Protein AF-0000000085179212 (afdb_homodimer)

Organism: NCBI:txid751945

pLDDT: mean 96.61, std 6.79, range [42.84, 98.94]

Foldseek 3Di:
DKDKDKDADAPVQADPVQFGDPVVVVVVVVVRVQVVCVVLPRNPVVCVVQQKDWDWPDKDKDFDATHHHGWMKMKIKAFADDDQFKTKMKIFIATPVGTGMIIMTMTGMDGNRHRDTDDPVSCVSCVVRHDDD/DKDKDKDADAPVQDDPVQFGDPVVVVVVVVVRVQVVCVVLPRNPVVCVVQQKDWDWPDKDKDFDATHHHGWMKMKIKAFADDDQFKTKMKIFIATPVGTGMIIMTMTGMDGNRHRDTDDPVSCVSCVVRHDDD

Nearest PDB structures (foldseek):
  1z54-assembly1_B  TM=9.906E-01  e=9.010E-19  Thermus thermophilus HB8
  1z54-assembly1_C  TM=9.953E-01  e=3.444E-18  Thermus thermophilus HB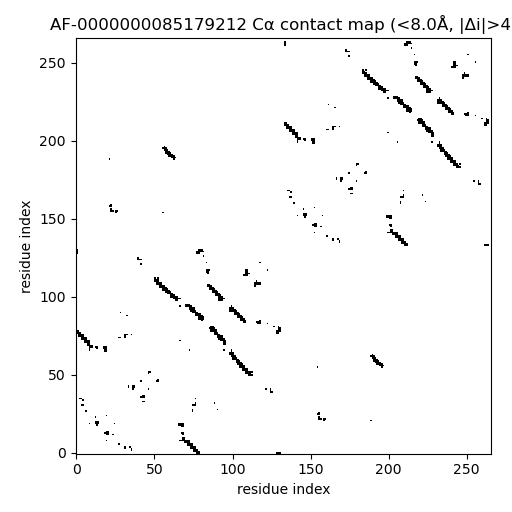8
  2egi-assembly1_C  TM=9.705E-01  e=5.236E-11  Aquifex aeolicus
  5kl9-assembly1_B  TM=9.489E-01  e=2.832E-11  Escherichia coli O157:H7
  5t06-assembly1_C  TM=9.453E-01  e=1.211E-10  Escherichia coli O157:H7

Structure (mmCIF, N/CA/C/O backbone):
data_AF-0000000085179212-model_v1
#
loop_
_entity.id
_entity.type
_entity.pdbx_description
1 polymer 'Acyl-CoA thioester hydrolase, YbgC/YbaW family'
#
loop_
_atom_site.group_PDB
_atom_site.id
_atom_site.type_symbol
_atom_site.label_atom_id
_atom_site.label_alt_id
_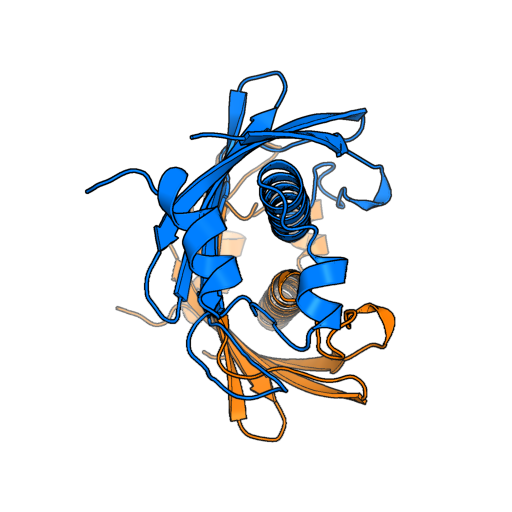atom_site.label_comp_id
_atom_site.label_asym_id
_atom_site.label_entity_id
_atom_site.label_seq_id
_atom_site.pdbx_PDB_ins_code
_atom_site.Cartn_x
_atom_site.Cartn_y
_atom_site.Cartn_z
_atom_site.occupancy
_atom_site.B_iso_or_equiv
_atom_site.auth_seq_id
_atom_site.auth_comp_id
_atom_site.auth_asym_id
_atom_site.auth_atom_id
_atom_site.pdbx_PDB_model_num
ATOM 1 N N . MET A 1 1 ? 13.719 -20.719 -0.577 1 79.19 1 MET A N 1
ATOM 2 C CA . MET A 1 1 ? 14.484 -20.094 -1.65 1 79.19 1 MET A CA 1
ATOM 3 C C . MET A 1 1 ? 14.07 -18.641 -1.837 1 79.19 1 MET A C 1
ATOM 5 O O . MET A 1 1 ? 12.898 -18.312 -1.691 1 79.19 1 MET A O 1
ATOM 9 N N . GLU A 1 2 ? 15.062 -17.75 -1.916 1 89.62 2 GLU A N 1
ATOM 10 C CA . GLU A 1 2 ? 14.844 -16.344 -2.18 1 89.62 2 GLU A CA 1
ATOM 11 C C . GLU A 1 2 ? 15 -16.016 -3.664 1 89.62 2 GLU A C 1
ATOM 13 O O . GLU A 1 2 ? 15.828 -16.641 -4.348 1 89.62 2 GLU A O 1
ATOM 18 N N . HIS A 1 3 ? 14.133 -15.242 -4.203 1 96.06 3 HIS A N 1
ATOM 19 C CA . HIS A 1 3 ? 14.18 -14.773 -5.582 1 96.06 3 HIS A CA 1
ATOM 20 C C . HIS A 1 3 ? 14.445 -13.273 -5.648 1 96.06 3 HIS A C 1
ATOM 22 O O . HIS A 1 3 ? 13.883 -12.508 -4.863 1 96.06 3 HIS A O 1
ATOM 28 N N . LEU A 1 4 ? 15.297 -12.906 -6.617 1 98.19 4 LEU A N 1
ATOM 29 C CA . LEU A 1 4 ? 15.688 -11.508 -6.734 1 98.19 4 LEU A CA 1
ATOM 30 C C . LEU A 1 4 ? 15.109 -10.891 -8.008 1 98.19 4 LEU A C 1
ATOM 32 O O . LEU A 1 4 ? 15.258 -11.453 -9.094 1 98.19 4 LEU A O 1
ATOM 36 N N . THR A 1 5 ? 14.422 -9.789 -7.887 1 98.81 5 THR A N 1
ATOM 37 C CA . THR A 1 5 ? 13.883 -9.016 -9 1 98.81 5 THR A CA 1
ATOM 38 C C . THR A 1 5 ? 14.477 -7.613 -9.031 1 98.81 5 THR A C 1
ATOM 40 O O . THR A 1 5 ? 14.547 -6.945 -7.996 1 98.81 5 THR A O 1
ATOM 43 N N . ARG A 1 6 ? 14.883 -7.172 -10.211 1 98.75 6 ARG A N 1
ATOM 44 C CA . ARG A 1 6 ? 15.43 -5.828 -10.383 1 98.75 6 ARG A CA 1
ATOM 45 C C . ARG A 1 6 ? 14.391 -4.898 -11.016 1 98.75 6 ARG A C 1
ATOM 47 O O . ARG A 1 6 ? 13.758 -5.246 -12.016 1 98.75 6 ARG A O 1
ATOM 54 N N . ILE A 1 7 ? 14.273 -3.725 -10.445 1 98.81 7 ILE A N 1
ATOM 55 C CA . ILE A 1 7 ? 13.297 -2.764 -10.945 1 98.81 7 ILE A CA 1
ATOM 56 C C . ILE A 1 7 ? 13.938 -1.381 -11.039 1 98.81 7 ILE A C 1
ATOM 58 O O . ILE A 1 7 ? 14.438 -0.848 -10.047 1 98.81 7 ILE A O 1
ATOM 62 N N . LYS A 1 8 ? 13.906 -0.802 -12.195 1 98.75 8 LYS A N 1
ATOM 63 C CA . LYS A 1 8 ? 14.336 0.581 -12.383 1 98.75 8 LYS A CA 1
ATOM 64 C C . LYS A 1 8 ? 13.234 1.558 -11.992 1 98.75 8 LYS A C 1
ATOM 66 O O . LYS A 1 8 ? 12.125 1.494 -12.531 1 98.75 8 LYS A O 1
ATOM 71 N N . VAL A 1 9 ? 13.578 2.465 -11.109 1 98.81 9 VAL A N 1
ATOM 72 C CA . VAL A 1 9 ? 12.594 3.443 -10.656 1 98.81 9 VAL A CA 1
ATOM 73 C C . VAL A 1 9 ? 12.234 4.387 -11.805 1 98.81 9 VAL A C 1
ATOM 75 O O . VAL A 1 9 ? 13.117 4.961 -12.438 1 98.81 9 VAL A O 1
ATOM 78 N N . ARG A 1 10 ? 11.039 4.602 -12.086 1 98.5 10 ARG A N 1
ATOM 79 C CA . ARG A 1 10 ? 10.555 5.5 -13.125 1 98.5 10 ARG A CA 1
ATOM 80 C C . ARG A 1 10 ? 10.203 6.867 -12.547 1 98.5 10 ARG A C 1
ATOM 82 O O . ARG A 1 10 ? 9.844 6.977 -11.367 1 98.5 10 ARG A O 1
ATOM 89 N N . TYR A 1 11 ? 10.156 7.871 -13.367 1 98.44 11 TYR A N 1
ATOM 90 C CA . TYR A 1 11 ? 9.891 9.242 -12.961 1 98.44 11 TYR A CA 1
ATOM 91 C C . TYR A 1 11 ? 8.484 9.375 -12.391 1 98.44 11 TYR A C 1
ATOM 93 O O . TYR A 1 11 ? 8.281 10 -11.344 1 98.44 11 TYR A O 1
ATOM 101 N N . ALA A 1 12 ? 7.469 8.758 -12.953 1 98.12 12 ALA A N 1
ATOM 102 C CA . ALA A 1 12 ? 6.059 8.883 -12.594 1 98.12 12 ALA A CA 1
ATOM 103 C C . ALA A 1 12 ? 5.781 8.227 -11.242 1 98.12 12 ALA A C 1
ATOM 105 O O . ALA A 1 12 ? 4.719 8.438 -10.648 1 98.12 12 ALA A O 1
ATOM 106 N N . GLU A 1 13 ? 6.73 7.48 -10.719 1 98.69 13 GLU A N 1
ATOM 107 C CA . GLU A 1 13 ? 6.555 6.75 -9.469 1 98.69 13 GLU A CA 1
ATOM 108 C C . GLU A 1 13 ? 6.953 7.602 -8.266 1 98.69 13 GLU A C 1
ATOM 110 O O . GLU A 1 13 ? 6.754 7.203 -7.117 1 98.69 13 GLU A O 1
ATOM 115 N N . THR A 1 14 ? 7.602 8.773 -8.539 1 98.56 14 THR A N 1
ATOM 116 C CA . THR A 1 14 ? 8.031 9.656 -7.457 1 98.56 14 THR A CA 1
A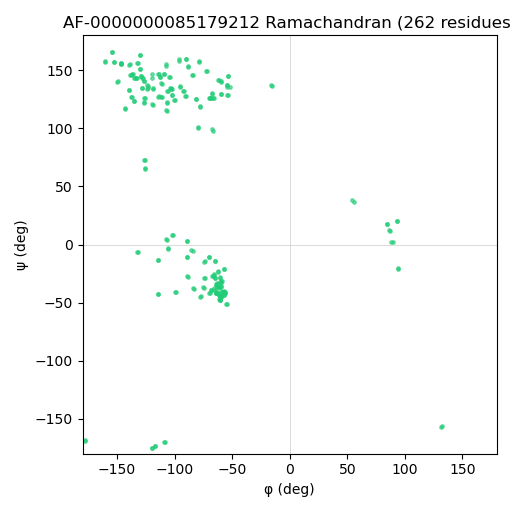TOM 117 C C . THR A 1 14 ? 6.941 10.672 -7.121 1 98.56 14 THR A C 1
ATOM 119 O O . THR A 1 14 ? 5.988 10.844 -7.883 1 98.56 14 THR A O 1
ATOM 122 N N . ASP A 1 15 ? 7.039 11.234 -5.902 1 97.69 15 ASP A N 1
ATOM 123 C CA . ASP A 1 15 ? 6.035 12.203 -5.469 1 97.69 15 ASP A CA 1
ATOM 124 C C . ASP A 1 15 ? 6.672 13.555 -5.168 1 97.69 15 ASP A C 1
ATOM 126 O O . ASP A 1 15 ? 7.844 13.781 -5.48 1 97.69 15 ASP A O 1
ATOM 130 N N . GLN A 1 16 ? 5.906 14.484 -4.672 1 94.75 16 GLN A N 1
ATOM 131 C CA . GLN A 1 16 ? 6.309 15.867 -4.441 1 94.75 16 GLN A CA 1
ATOM 132 C C . GLN A 1 16 ? 7.523 15.945 -3.521 1 94.75 16 GLN A C 1
ATOM 134 O O . GLN A 1 16 ? 8.289 16.906 -3.566 1 94.75 16 GLN A O 1
ATOM 139 N N . MET A 1 17 ? 7.773 14.898 -2.73 1 95.19 17 MET A N 1
ATOM 140 C CA . MET A 1 17 ? 8.914 14.883 -1.817 1 95.19 17 MET A CA 1
ATOM 141 C C . MET A 1 17 ? 10.18 14.43 -2.535 1 95.19 17 MET A C 1
ATOM 143 O O . MET A 1 17 ? 11.258 14.391 -1.938 1 95.19 17 MET A O 1
ATOM 147 N N . GLY A 1 18 ? 10.023 14.031 -3.799 1 96.38 18 GLY A N 1
ATOM 148 C CA . GLY A 1 18 ? 11.172 13.656 -4.602 1 96.38 18 GLY A CA 1
ATOM 149 C C . GLY A 1 18 ? 11.594 12.211 -4.402 1 96.38 18 GLY A C 1
ATOM 150 O O . GLY A 1 18 ? 12.742 11.852 -4.676 1 96.38 18 GLY A O 1
ATOM 151 N N . VAL A 1 19 ? 10.727 11.469 -3.867 1 98.25 19 VAL A N 1
ATOM 152 C CA . VAL A 1 19 ? 11.031 10.062 -3.592 1 98.25 19 VAL A CA 1
ATOM 153 C C . VAL A 1 19 ? 9.914 9.18 -4.137 1 98.25 19 VAL A C 1
ATOM 155 O O . VAL A 1 19 ? 8.844 9.672 -4.492 1 98.25 19 VAL A O 1
ATOM 158 N N . VAL A 1 20 ? 10.195 7.875 -4.277 1 98.81 20 VAL A N 1
ATOM 159 C CA . VAL A 1 20 ? 9.156 6.941 -4.703 1 98.81 20 VAL A CA 1
ATOM 160 C C . VAL A 1 20 ? 8 6.969 -3.709 1 98.81 20 VAL A C 1
ATOM 162 O O . VAL A 1 20 ? 8.203 6.828 -2.502 1 98.81 20 VAL A O 1
ATOM 165 N N . HIS A 1 21 ? 6.809 7.129 -4.176 1 98.88 21 HIS A N 1
ATOM 166 C CA . HIS A 1 21 ? 5.598 7.141 -3.363 1 98.88 21 HIS A CA 1
ATOM 167 C C . HIS A 1 21 ? 5.398 5.809 -2.65 1 98.88 21 HIS A C 1
ATOM 169 O O . HIS A 1 21 ? 5.629 4.746 -3.234 1 98.88 21 HIS A O 1
ATOM 175 N N . HIS A 1 22 ? 4.938 5.855 -1.423 1 98.88 22 HIS A N 1
ATOM 176 C CA . HIS A 1 22 ? 4.848 4.648 -0.608 1 98.88 22 HIS A CA 1
ATOM 177 C C . HIS A 1 22 ? 3.932 3.615 -1.257 1 98.88 22 HIS A C 1
ATOM 179 O O . HIS A 1 22 ? 4.164 2.41 -1.132 1 98.88 22 HIS A O 1
ATOM 185 N N . SER A 1 23 ? 2.893 4.051 -1.98 1 98.88 23 SER A N 1
ATOM 186 C CA . SER A 1 23 ? 1.968 3.121 -2.621 1 98.88 23 SER A CA 1
ATOM 187 C C . SER A 1 23 ? 2.666 2.309 -3.707 1 98.88 23 SER A C 1
ATOM 189 O O . SER A 1 23 ? 2.24 1.196 -4.027 1 98.88 23 SER A O 1
ATOM 191 N N . VAL A 1 24 ? 3.689 2.883 -4.305 1 98.88 24 VAL A N 1
ATOM 192 C CA . VAL A 1 24 ? 4.379 2.264 -5.43 1 98.88 24 VAL A CA 1
ATOM 193 C C . VAL A 1 24 ? 5.105 1.002 -4.961 1 98.88 24 VAL A C 1
ATOM 195 O O . VAL A 1 24 ? 5.246 0.043 -5.723 1 98.88 24 VAL A O 1
ATOM 198 N N . TYR A 1 25 ? 5.48 0.948 -3.713 1 98.94 25 TYR A N 1
ATOM 199 C CA . TYR A 1 25 ? 6.164 -0.227 -3.184 1 98.94 25 TYR A CA 1
ATOM 200 C C . TYR A 1 25 ? 5.262 -1.454 -3.24 1 98.94 25 TYR A C 1
ATOM 202 O O . TYR A 1 25 ? 5.738 -2.572 -3.449 1 98.94 25 TYR A O 1
ATOM 210 N N . ALA A 1 26 ? 3.955 -1.253 -3.062 1 98.94 26 ALA A N 1
ATOM 211 C CA . ALA A 1 26 ? 3.033 -2.371 -3.238 1 98.94 26 ALA A CA 1
ATOM 212 C C . ALA A 1 26 ? 3.088 -2.906 -4.664 1 98.94 26 ALA A C 1
ATOM 214 O O . ALA A 1 26 ? 2.957 -4.113 -4.887 1 98.94 26 ALA A O 1
ATOM 215 N N . VAL A 1 27 ? 3.256 -2.068 -5.648 1 98.88 27 VAL A N 1
ATOM 216 C CA . VAL A 1 27 ? 3.373 -2.459 -7.051 1 98.88 27 VAL A CA 1
ATOM 217 C C . VAL A 1 27 ? 4.684 -3.209 -7.27 1 98.88 27 VAL A C 1
ATOM 219 O O . VAL A 1 27 ? 4.727 -4.195 -8.008 1 98.88 27 VAL A O 1
ATOM 222 N N . TYR A 1 28 ? 5.77 -2.748 -6.602 1 98.94 28 TYR A N 1
ATOM 223 C CA . TYR A 1 28 ? 7.043 -3.457 -6.684 1 98.94 28 TYR A CA 1
ATOM 224 C C . TYR A 1 28 ? 6.914 -4.871 -6.133 1 98.94 28 TYR A C 1
ATOM 226 O O . TYR A 1 28 ? 7.438 -5.824 -6.719 1 98.94 28 TYR A O 1
ATOM 234 N N . LEU A 1 29 ? 6.211 -4.996 -4.98 1 98.94 29 LEU A N 1
ATOM 235 C CA . LEU A 1 29 ? 6.012 -6.32 -4.398 1 98.94 29 LEU A CA 1
ATOM 236 C C . LEU A 1 29 ? 5.262 -7.23 -5.367 1 98.94 29 LEU A C 1
ATOM 238 O O . LEU A 1 29 ? 5.609 -8.406 -5.516 1 98.94 29 LEU A O 1
ATOM 242 N N . GLU A 1 30 ? 4.242 -6.699 -5.977 1 98.81 30 GLU A N 1
ATOM 243 C CA . GLU A 1 30 ? 3.488 -7.48 -6.949 1 98.81 30 GLU A CA 1
ATOM 244 C C . GLU A 1 30 ? 4.375 -7.926 -8.109 1 98.81 30 GLU A C 1
ATOM 246 O O . GLU A 1 30 ? 4.355 -9.094 -8.5 1 98.81 30 GLU A O 1
ATOM 251 N N . ALA A 1 31 ? 5.137 -6.969 -8.656 1 98.75 31 ALA A N 1
ATOM 252 C CA . ALA A 1 31 ? 6.039 -7.309 -9.75 1 98.75 31 ALA A CA 1
ATOM 253 C C . ALA A 1 31 ? 7 -8.422 -9.352 1 98.75 31 ALA A C 1
ATOM 255 O O . ALA A 1 31 ? 7.234 -9.359 -10.117 1 98.75 31 ALA A O 1
ATOM 256 N N . ALA A 1 32 ? 7.496 -8.328 -8.148 1 98.81 32 ALA A N 1
ATOM 257 C CA . ALA A 1 32 ? 8.453 -9.312 -7.648 1 98.81 32 ALA A CA 1
ATOM 258 C C . ALA A 1 32 ? 7.789 -10.664 -7.422 1 98.81 32 ALA A C 1
ATOM 260 O O . ALA A 1 32 ? 8.383 -11.711 -7.711 1 98.81 32 ALA A O 1
ATOM 261 N N . ARG A 1 33 ? 6.598 -10.648 -6.879 1 98.25 33 ARG A N 1
ATOM 262 C CA . ARG A 1 33 ? 5.871 -11.891 -6.648 1 98.25 33 ARG A CA 1
ATOM 263 C C . ARG A 1 33 ? 5.555 -12.594 -7.969 1 98.25 33 ARG A C 1
ATOM 265 O O . ARG A 1 33 ? 5.652 -13.82 -8.062 1 98.25 33 ARG A O 1
ATOM 272 N N . VAL A 1 34 ? 5.141 -11.812 -8.984 1 98.25 34 VAL A N 1
ATOM 273 C CA . VAL A 1 34 ? 4.852 -12.359 -10.305 1 98.25 34 VAL A CA 1
ATOM 274 C C . VAL A 1 34 ? 6.125 -12.938 -10.914 1 98.25 34 VAL A C 1
ATOM 276 O O . VAL A 1 34 ? 6.105 -14.031 -11.492 1 98.25 34 VAL A O 1
ATOM 279 N N . ASP A 1 35 ? 7.23 -12.242 -10.766 1 98.62 35 ASP A N 1
ATOM 280 C CA . ASP A 1 35 ? 8.539 -12.719 -11.203 1 98.62 35 ASP A CA 1
ATOM 281 C C . ASP A 1 35 ? 8.906 -14.023 -10.508 1 98.62 35 ASP A C 1
ATOM 283 O O . ASP A 1 35 ? 9.375 -14.969 -11.156 1 98.62 35 ASP A O 1
ATOM 287 N N . PHE A 1 36 ? 8.703 -14.117 -9.188 1 98.31 36 PHE A N 1
ATOM 288 C CA . PHE A 1 36 ? 8.93 -15.336 -8.414 1 98.31 36 PHE A CA 1
ATOM 289 C C . PHE A 1 36 ? 8.141 -16.5 -9 1 98.31 36 PHE A C 1
ATOM 291 O O . PHE A 1 36 ? 8.695 -17.562 -9.258 1 98.31 36 PHE A O 1
ATOM 298 N N . LEU A 1 37 ? 6.883 -16.281 -9.203 1 98 37 LEU A N 1
ATOM 299 C CA . LEU A 1 37 ? 6 -17.328 -9.719 1 98 37 LEU A CA 1
ATOM 300 C C . LEU A 1 37 ? 6.469 -17.797 -11.094 1 98 37 LEU A C 1
ATOM 302 O O . LEU A 1 37 ? 6.457 -19 -11.383 1 98 37 LEU A O 1
ATOM 306 N N . GLU A 1 38 ? 6.812 -16.797 -11.922 1 97.5 38 GLU A N 1
ATOM 307 C CA . GLU A 1 38 ? 7.352 -17.172 -13.227 1 97.5 38 GLU A CA 1
ATOM 308 C C . GLU A 1 38 ? 8.586 -18.062 -13.078 1 97.5 38 GLU A C 1
ATOM 310 O O . GLU A 1 38 ? 8.711 -19.078 -13.773 1 97.5 38 GLU A O 1
ATOM 315 N N . GLY A 1 39 ? 9.43 -17.797 -12.156 1 96.12 39 GLY A N 1
ATOM 316 C CA . GLY A 1 39 ? 10.664 -18.516 -11.922 1 96.12 39 GLY A CA 1
ATOM 317 C C . GLY A 1 39 ? 10.438 -19.953 -11.477 1 96.12 39 GLY A C 1
ATOM 318 O O . GLY A 1 39 ? 11.281 -20.828 -11.703 1 96.12 39 GLY A O 1
ATOM 319 N N . VAL A 1 40 ? 9.32 -20.188 -10.883 1 95.44 40 VAL A N 1
ATOM 320 C CA . VAL A 1 40 ? 9.078 -21.531 -10.367 1 95.44 40 VAL A CA 1
ATOM 321 C C . VAL A 1 40 ? 8.148 -22.297 -11.312 1 95.44 40 VAL A C 1
ATOM 323 O O . VAL A 1 40 ? 7.598 -23.344 -10.953 1 95.44 40 VAL A O 1
ATOM 326 N N . GLY A 1 41 ? 7.879 -21.688 -12.484 1 96.5 41 GLY A N 1
ATOM 327 C CA . GLY A 1 41 ? 7.129 -22.391 -13.516 1 96.5 41 GLY A CA 1
ATOM 328 C C . GLY A 1 41 ? 5.637 -22.125 -13.453 1 96.5 41 GLY A C 1
ATOM 329 O O . GLY A 1 41 ? 4.836 -22.938 -13.914 1 96.5 41 GLY A O 1
ATOM 330 N N . LEU A 1 42 ? 5.297 -21.047 -12.812 1 97.81 42 LEU A N 1
ATOM 331 C CA . LEU A 1 42 ? 3.898 -20.656 -12.688 1 97.81 42 LEU A CA 1
ATOM 332 C C . LEU A 1 42 ? 3.686 -19.234 -13.18 1 97.81 42 LEU A C 1
ATOM 334 O O . LEU A 1 42 ? 3.268 -18.359 -12.414 1 97.81 42 LEU A O 1
ATOM 338 N N . PRO A 1 43 ? 3.926 -19.094 -14.508 1 98.12 43 PRO A N 1
ATOM 339 C CA . PRO A 1 43 ? 3.576 -17.75 -14.984 1 98.12 43 PRO A CA 1
ATOM 340 C C . PRO A 1 43 ? 2.145 -17.359 -14.625 1 98.12 43 PRO A C 1
ATOM 342 O O . PRO A 1 43 ? 1.197 -18.062 -14.992 1 98.12 43 PRO A O 1
ATOM 345 N N . TYR A 1 44 ? 2.049 -16.203 -14.031 1 96.75 44 TYR A N 1
ATOM 346 C CA . TYR A 1 44 ? 0.788 -15.875 -13.383 1 96.75 44 TYR A CA 1
ATOM 347 C C . TYR A 1 44 ? -0.334 -15.727 -14.398 1 96.75 44 TYR A C 1
ATOM 349 O O . TYR A 1 44 ? -1.482 -16.078 -14.125 1 96.75 44 TYR A O 1
ATOM 357 N N . HIS A 1 45 ? -0.083 -15.164 -15.562 1 96.62 45 HIS A N 1
ATOM 358 C CA . HIS A 1 45 ? -1.121 -15.023 -16.578 1 96.62 45 HIS A CA 1
ATOM 359 C C . HIS A 1 45 ? -1.681 -16.391 -16.984 1 96.62 45 HIS A C 1
ATOM 361 O O . HIS A 1 45 ? -2.855 -16.5 -17.344 1 96.62 45 HIS A O 1
ATOM 367 N N . GLU A 1 46 ? -0.854 -17.469 -16.938 1 96.88 46 GLU A N 1
ATOM 368 C CA . GLU A 1 46 ? -1.332 -18.812 -17.234 1 96.88 46 GLU A CA 1
ATOM 369 C C . GLU A 1 46 ? -2.166 -19.375 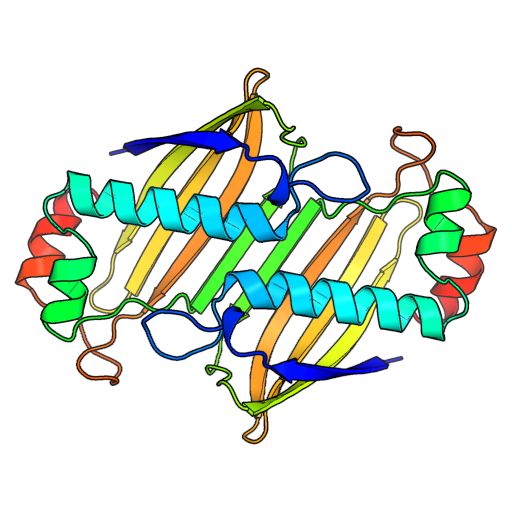-16.078 1 96.88 46 GLU A C 1
ATOM 371 O O . GLU A 1 46 ? -3.141 -20.094 -16.297 1 96.88 46 GLU A O 1
ATOM 376 N N . VAL A 1 47 ? -1.741 -19.047 -14.852 1 97.56 47 VAL A N 1
ATOM 377 C CA . VAL A 1 47 ? -2.5 -19.453 -13.664 1 97.56 47 VAL A CA 1
ATOM 378 C C . VAL A 1 47 ? -3.898 -18.828 -13.719 1 97.56 47 VAL A C 1
ATOM 380 O O . VAL A 1 47 ? -4.898 -19.547 -13.57 1 97.56 47 VAL A O 1
ATOM 383 N N . GLU A 1 48 ? -3.98 -17.516 -14.016 1 96.69 48 GLU A N 1
ATOM 384 C CA . GLU A 1 48 ? -5.262 -16.812 -14.102 1 96.69 48 GLU A CA 1
ATOM 385 C C . GLU A 1 48 ? -6.113 -17.375 -15.234 1 96.69 48 GLU A C 1
ATOM 387 O O . GLU A 1 48 ? -7.34 -17.453 -15.125 1 96.69 48 GLU A O 1
ATOM 392 N N . ALA A 1 49 ? -5.484 -17.766 -16.359 1 96.56 49 ALA A N 1
ATOM 393 C CA . ALA A 1 49 ? -6.199 -18.297 -17.516 1 96.56 49 ALA A CA 1
ATOM 394 C C . ALA A 1 49 ? -6.938 -19.578 -17.172 1 96.56 49 ALA A C 1
ATOM 396 O O . ALA A 1 49 ? -7.902 -19.953 -17.844 1 96.56 49 ALA A O 1
ATOM 397 N N . ARG A 1 50 ? -6.492 -20.234 -16.172 1 95.94 50 ARG A N 1
ATOM 398 C CA . ARG A 1 50 ? -7.125 -21.469 -15.711 1 95.94 50 ARG A CA 1
ATOM 399 C C . ARG A 1 50 ? -8.219 -21.172 -14.688 1 95.94 50 ARG A C 1
ATOM 401 O O . ARG A 1 50 ? -8.773 -22.094 -14.086 1 95.94 50 ARG A O 1
ATOM 408 N N . GLY A 1 51 ? -8.484 -19.938 -14.422 1 96.88 51 GLY A N 1
ATOM 409 C CA . GLY A 1 51 ? -9.555 -19.547 -13.516 1 96.88 51 GLY A CA 1
ATOM 410 C C . GLY A 1 51 ? -9.117 -19.5 -12.062 1 96.88 51 GLY A C 1
ATOM 411 O O . GLY A 1 51 ? -9.945 -19.5 -11.156 1 96.88 51 GLY A O 1
ATOM 412 N N . VAL A 1 52 ? -7.77 -19.578 -11.781 1 98.06 52 VAL A N 1
ATOM 413 C CA . VAL A 1 52 ? -7.227 -19.547 -10.43 1 98.06 52 VAL A CA 1
ATOM 414 C C . VAL A 1 52 ? -6.664 -18.156 -10.133 1 98.06 52 VAL A C 1
ATOM 416 O O . VAL A 1 52 ? -5.883 -17.609 -10.914 1 98.06 52 VAL A O 1
ATOM 419 N N . PHE A 1 53 ? -7.062 -17.531 -9 1 97.81 53 PHE A N 1
ATOM 420 C CA . PHE A 1 53 ? -6.645 -16.188 -8.609 1 97.81 53 PHE A CA 1
ATOM 421 C C . PHE A 1 53 ? -6.145 -16.188 -7.168 1 97.81 53 PHE A C 1
ATOM 423 O O . PHE A 1 53 ? -6.559 -17.016 -6.355 1 97.81 53 PHE A O 1
ATOM 430 N N . PHE A 1 54 ? -5.266 -15.336 -6.859 1 97.94 54 PHE A N 1
ATOM 431 C CA . PHE A 1 54 ? -4.73 -15.148 -5.516 1 97.94 54 PHE A CA 1
ATOM 432 C C . PHE A 1 54 ? -4.863 -13.688 -5.082 1 97.94 54 PHE A C 1
ATOM 434 O O . PHE A 1 54 ? -3.867 -12.961 -5.016 1 97.94 54 PHE A O 1
ATOM 441 N N . PRO A 1 55 ? -6.047 -13.227 -4.785 1 98.06 55 PRO A N 1
ATOM 442 C CA . PRO A 1 55 ? -6.227 -11.844 -4.328 1 98.06 55 PRO A CA 1
ATOM 443 C C . PRO A 1 55 ? -5.449 -11.539 -3.051 1 98.06 55 PRO A C 1
ATOM 445 O O . PRO A 1 55 ? -5.332 -12.398 -2.174 1 98.06 55 PRO A O 1
ATOM 448 N N . VAL A 1 56 ? -4.879 -10.406 -2.961 1 98.81 56 VAL A N 1
ATOM 449 C CA . VAL A 1 56 ? -4.227 -9.93 -1.745 1 98.81 56 VAL A CA 1
ATOM 450 C C . VAL A 1 56 ? -5.277 -9.641 -0.675 1 98.81 56 VAL A C 1
ATOM 452 O O . VAL A 1 56 ? -6.203 -8.852 -0.899 1 98.81 56 VAL A O 1
ATOM 455 N N . VAL A 1 57 ? -5.082 -10.25 0.508 1 98.81 57 VAL A N 1
ATOM 456 C CA . VAL A 1 57 ? -6.055 -10.016 1.57 1 98.81 57 VAL A CA 1
ATOM 457 C C . VAL A 1 57 ? -5.387 -9.266 2.723 1 98.81 57 VAL A C 1
ATOM 459 O O . VAL A 1 57 ? -6.07 -8.766 3.623 1 98.81 57 VAL A O 1
ATOM 462 N N . GLU A 1 58 ? -4.117 -9.219 2.701 1 98.94 58 GLU A N 1
ATOM 463 C CA . GLU A 1 58 ? -3.355 -8.461 3.691 1 98.94 58 GLU A CA 1
ATOM 464 C C . GLU A 1 58 ? -2.055 -7.926 3.1 1 98.94 58 GLU A C 1
ATOM 466 O O . GLU A 1 58 ? -1.391 -8.617 2.324 1 98.94 58 GLU A O 1
ATOM 471 N N . LEU A 1 59 ? -1.719 -6.754 3.453 1 98.94 59 LEU A N 1
ATOM 472 C CA . LEU A 1 59 ? -0.489 -6.086 3.043 1 98.94 59 LEU A CA 1
ATOM 473 C C . LEU A 1 59 ? 0.146 -5.348 4.215 1 98.94 59 LEU A C 1
ATOM 475 O O . LEU A 1 59 ? -0.536 -4.609 4.934 1 98.94 59 LEU A O 1
ATOM 479 N N . GLY A 1 60 ? 1.396 -5.602 4.488 1 98.94 60 GLY A N 1
ATOM 480 C CA . GLY A 1 60 ? 2.189 -4.863 5.453 1 98.94 60 GLY A CA 1
ATOM 481 C C . GLY A 1 60 ? 3.51 -4.371 4.895 1 98.94 60 GLY A C 1
ATOM 482 O O . GLY A 1 60 ? 4.203 -5.109 4.191 1 98.94 60 GLY A O 1
ATOM 483 N N . LEU A 1 61 ? 3.832 -3.129 5.16 1 98.94 61 LEU A N 1
ATOM 484 C CA . LEU A 1 61 ? 5.09 -2.535 4.727 1 98.94 61 LEU A CA 1
ATOM 485 C C . LEU A 1 61 ? 5.684 -1.653 5.82 1 98.94 61 LEU A C 1
ATOM 487 O O . LEU A 1 61 ? 4.961 -0.892 6.469 1 98.94 61 LEU A O 1
ATOM 491 N N . THR A 1 62 ? 6.926 -1.812 6.07 1 98.94 62 THR A N 1
ATOM 492 C CA . THR A 1 62 ? 7.738 -0.902 6.871 1 98.94 62 THR A CA 1
ATOM 493 C C . THR A 1 62 ? 8.805 -0.234 6.012 1 98.94 62 THR A C 1
ATOM 495 O O . THR A 1 62 ? 9.555 -0.912 5.301 1 98.94 62 THR A O 1
ATOM 498 N N . PHE A 1 63 ? 8.852 1.064 6.055 1 98.88 63 PHE A N 1
ATOM 499 C CA . PHE A 1 63 ? 9.781 1.833 5.234 1 98.88 63 PHE A CA 1
ATOM 500 C C . PHE A 1 63 ? 10.961 2.324 6.066 1 98.88 63 PHE A C 1
ATOM 502 O O . PHE A 1 63 ? 10.773 2.859 7.16 1 98.88 63 PHE A O 1
ATOM 509 N N . ARG A 1 64 ? 12.141 2.162 5.5 1 98.5 64 ARG A N 1
ATOM 510 C CA . ARG A 1 64 ? 13.352 2.488 6.246 1 98.5 64 ARG A CA 1
ATOM 511 C C . ARG A 1 64 ? 14.086 3.66 5.602 1 98.5 64 ARG A C 1
ATOM 513 O O . ARG A 1 64 ? 14.656 4.5 6.305 1 98.5 64 ARG A O 1
ATOM 520 N N . ALA A 1 65 ? 14.18 3.674 4.32 1 98.19 65 ALA A N 1
ATOM 521 C CA . ALA A 1 65 ? 14.82 4.715 3.521 1 98.19 65 ALA A CA 1
ATOM 522 C C . ALA A 1 65 ? 14.109 4.898 2.186 1 98.19 65 ALA A C 1
ATOM 524 O O . ALA A 1 65 ? 13.438 3.986 1.703 1 98.19 65 ALA A O 1
ATOM 525 N N . PRO A 1 66 ? 14.242 6.078 1.618 1 97.81 66 PRO A N 1
ATOM 526 C CA . PRO A 1 66 ? 13.523 6.332 0.366 1 97.81 66 PRO A CA 1
ATOM 527 C C . PRO A 1 66 ? 14.281 5.824 -0.859 1 97.81 66 PRO A C 1
ATOM 529 O O . PRO A 1 66 ? 15.516 5.801 -0.861 1 97.81 66 PRO A O 1
ATOM 532 N N . ALA A 1 67 ? 13.562 5.355 -1.881 1 98.69 67 ALA A N 1
ATOM 533 C CA . ALA A 1 67 ? 14.094 5.172 -3.229 1 98.69 67 ALA A CA 1
ATOM 534 C C . ALA A 1 67 ? 13.93 6.441 -4.059 1 98.69 67 ALA A C 1
ATOM 536 O O . ALA A 1 67 ? 12.992 7.211 -3.846 1 98.69 67 ALA A O 1
ATOM 537 N N . ARG A 1 68 ? 14.781 6.664 -5.047 1 98.44 68 ARG A N 1
ATOM 538 C CA . ARG A 1 68 ? 14.758 7.887 -5.848 1 98.44 68 ARG A CA 1
ATOM 539 C C . ARG A 1 68 ? 14.82 7.566 -7.336 1 98.44 68 ARG A C 1
ATOM 541 O O . ARG A 1 68 ? 15.273 6.488 -7.723 1 98.44 68 ARG A O 1
ATOM 548 N N . PHE A 1 69 ? 14.297 8.57 -8.078 1 98.5 69 PHE A N 1
ATOM 549 C CA . PHE A 1 69 ? 14.336 8.438 -9.531 1 98.5 69 PHE A CA 1
ATOM 550 C C . PHE A 1 69 ? 15.766 8.18 -10.008 1 98.5 69 PHE A C 1
ATOM 552 O O . PHE A 1 69 ? 16.703 8.797 -9.523 1 98.5 69 PHE A O 1
ATOM 559 N N . GLY A 1 70 ? 15.844 7.207 -10.992 1 96.69 70 GLY A N 1
ATOM 560 C CA . GLY A 1 70 ? 17.141 6.875 -11.562 1 96.69 70 GLY A CA 1
ATOM 561 C C . GLY A 1 70 ? 17.812 5.699 -10.875 1 96.69 70 GLY A C 1
ATOM 562 O O . GLY A 1 70 ? 18.734 5.105 -11.422 1 96.69 70 GLY A O 1
ATOM 563 N N . GLU A 1 71 ? 17.438 5.379 -9.68 1 98.38 71 GLU A N 1
ATOM 564 C CA . GLU A 1 71 ? 18 4.242 -8.953 1 98.38 71 GLU A CA 1
ATOM 565 C C . GLU A 1 71 ? 17.375 2.932 -9.43 1 98.38 71 GLU A C 1
ATOM 567 O O . GLU A 1 71 ? 16.328 2.932 -10.086 1 98.38 71 GLU A O 1
ATOM 572 N N . GLU A 1 72 ? 18.109 1.872 -9.188 1 98.62 72 GLU A N 1
ATOM 573 C CA . GLU A 1 72 ? 17.578 0.518 -9.312 1 98.62 72 GLU A CA 1
ATOM 574 C C . GLU A 1 72 ? 17.344 -0.109 -7.938 1 98.62 72 GLU A C 1
ATOM 576 O O . GLU A 1 72 ? 18.203 -0.027 -7.059 1 98.62 72 GLU A O 1
ATOM 581 N N . VAL A 1 73 ? 16.125 -0.687 -7.809 1 98.75 73 VAL A N 1
ATOM 582 C CA . VAL A 1 73 ? 15.867 -1.361 -6.543 1 98.75 73 VAL A CA 1
ATOM 583 C C . VAL A 1 73 ? 15.844 -2.873 -6.758 1 98.75 73 VAL A C 1
ATOM 585 O O . VAL A 1 73 ? 15.469 -3.348 -7.828 1 98.75 73 VAL A O 1
ATOM 588 N N . LEU A 1 74 ? 16.297 -3.586 -5.746 1 98.88 74 LEU A N 1
ATOM 589 C CA . LEU A 1 74 ? 16.266 -5.043 -5.695 1 98.88 74 LEU A CA 1
ATOM 590 C C . LEU A 1 74 ? 15.195 -5.531 -4.723 1 98.88 74 LEU A C 1
ATOM 592 O O . LEU A 1 74 ? 15.195 -5.148 -3.553 1 98.88 74 LEU A O 1
ATOM 596 N N . VAL A 1 75 ? 14.297 -6.309 -5.238 1 98.94 75 VAL A N 1
ATOM 597 C CA . VAL A 1 75 ? 13.273 -6.887 -4.379 1 98.94 75 VAL A CA 1
ATOM 598 C C . VAL A 1 75 ? 13.547 -8.375 -4.168 1 98.94 75 VAL A C 1
ATOM 600 O O . VAL A 1 75 ? 13.531 -9.156 -5.121 1 98.94 75 VAL A O 1
ATOM 603 N N . ARG A 1 76 ? 13.836 -8.703 -2.928 1 98.75 76 ARG A N 1
ATOM 604 C CA . ARG A 1 76 ? 13.977 -10.102 -2.533 1 98.75 76 ARG A CA 1
ATOM 605 C C . ARG A 1 76 ? 12.641 -10.68 -2.08 1 98.75 76 ARG A C 1
ATOM 607 O O . ARG A 1 76 ? 11.992 -10.133 -1.18 1 98.75 76 ARG A O 1
ATOM 614 N N . THR A 1 77 ? 12.289 -11.781 -2.66 1 98.5 77 THR A N 1
ATOM 615 C CA . THR A 1 77 ? 10.984 -12.375 -2.406 1 98.5 77 THR A CA 1
ATOM 616 C C . THR A 1 77 ? 11.133 -13.812 -1.904 1 98.5 77 THR A C 1
ATOM 618 O O . THR A 1 77 ? 11.93 -14.586 -2.441 1 98.5 77 THR A O 1
ATOM 621 N N . ARG A 1 78 ? 10.406 -14.102 -0.885 1 97.75 78 ARG A N 1
ATOM 622 C CA . ARG A 1 78 ? 10.344 -15.477 -0.4 1 97.75 78 ARG A CA 1
ATOM 623 C C . ARG A 1 78 ? 8.906 -15.898 -0.118 1 97.75 78 ARG A C 1
ATOM 625 O O . ARG A 1 78 ? 8.102 -15.086 0.35 1 97.75 78 ARG A O 1
ATOM 632 N N . LEU A 1 79 ? 8.578 -17.141 -0.398 1 98.12 79 LEU A N 1
ATOM 633 C CA . LEU A 1 79 ? 7.328 -17.75 0.034 1 98.12 79 LEU A CA 1
ATOM 634 C C . LEU A 1 79 ? 7.406 -18.188 1.495 1 98.12 79 LEU A C 1
ATOM 636 O O . LEU A 1 79 ? 7.922 -19.266 1.801 1 98.12 79 LEU A O 1
ATOM 640 N N . ALA A 1 80 ? 6.84 -17.391 2.369 1 97.5 80 ALA A N 1
ATOM 641 C CA . ALA A 1 80 ? 7.051 -17.547 3.807 1 97.5 80 ALA A CA 1
ATOM 642 C C . ALA A 1 80 ? 6.109 -18.609 4.383 1 97.5 80 ALA A C 1
ATOM 644 O O . ALA A 1 80 ? 6.449 -19.281 5.352 1 97.5 80 ALA A O 1
ATOM 645 N N . GLU A 1 81 ? 4.922 -18.641 3.918 1 97.12 81 GLU A N 1
ATOM 646 C CA . GLU A 1 81 ? 3.91 -19.594 4.359 1 97.12 81 GLU A CA 1
ATOM 647 C C . GLU A 1 81 ? 3.109 -20.141 3.182 1 97.12 81 GLU A C 1
ATOM 649 O O . GLU A 1 81 ? 2.85 -19.422 2.217 1 97.12 81 GLU A O 1
ATOM 654 N N . LEU A 1 82 ? 2.732 -21.344 3.266 1 97.44 82 LEU A N 1
ATOM 655 C CA . LEU A 1 82 ? 1.898 -22.031 2.277 1 97.44 82 LEU A CA 1
ATOM 656 C C . LEU A 1 82 ? 0.917 -22.984 2.955 1 97.44 82 LEU A C 1
ATOM 658 O O . LEU A 1 82 ? 1.323 -23.859 3.711 1 97.44 82 LEU A O 1
ATOM 662 N N . SER A 1 83 ? -0.267 -22.719 2.807 1 96.75 83 SER A N 1
ATOM 663 C CA . SER A 1 83 ? -1.314 -23.641 3.248 1 96.75 83 SER A CA 1
ATOM 664 C C . SER A 1 83 ? -2.143 -24.141 2.068 1 96.75 83 SER A C 1
ATOM 666 O O . SER A 1 83 ? -1.812 -23.875 0.913 1 96.75 83 SER A O 1
ATOM 668 N N . SER A 1 84 ? -3.221 -24.891 2.377 1 97.06 84 SER A N 1
ATOM 669 C CA . SER A 1 84 ? -4.07 -25.422 1.313 1 97.06 84 SER A CA 1
ATOM 670 C C . SER A 1 84 ? -4.922 -24.328 0.688 1 97.06 84 SER A C 1
ATOM 672 O O . SER A 1 84 ? -5.469 -24.5 -0.403 1 97.06 84 SER A O 1
ATOM 674 N N . ARG A 1 85 ? -5.008 -23.156 1.366 1 98.12 85 ARG A N 1
ATOM 675 C CA . ARG A 1 85 ? -5.934 -22.156 0.854 1 98.12 85 ARG A CA 1
ATOM 676 C C . ARG A 1 85 ? -5.27 -20.781 0.787 1 98.12 85 ARG A C 1
ATOM 678 O O . ARG A 1 85 ? -5.879 -19.812 0.325 1 98.12 85 ARG A O 1
ATOM 685 N N . SER A 1 86 ? -4.035 -20.703 1.323 1 97.81 86 SER A N 1
ATOM 686 C CA . SER A 1 86 ? -3.457 -19.359 1.446 1 97.81 86 SER A CA 1
ATOM 687 C C . SER A 1 86 ? -1.944 -19.391 1.256 1 97.81 86 SER A C 1
ATOM 689 O O . SER A 1 86 ? -1.318 -20.453 1.403 1 97.81 86 SER A O 1
ATOM 691 N N . LEU A 1 87 ? -1.438 -18.234 0.854 1 97.62 87 LEU A N 1
ATOM 692 C CA . LEU A 1 87 ? -0.012 -17.969 0.714 1 97.62 87 LEU A CA 1
ATOM 693 C C . LEU A 1 87 ? 0.37 -16.688 1.449 1 97.62 87 LEU A C 1
ATOM 695 O O . LEU A 1 87 ? -0.385 -15.703 1.442 1 97.62 87 LEU A O 1
ATOM 699 N N . ARG A 1 88 ? 1.581 -16.734 2.012 1 98.44 88 ARG A N 1
ATOM 700 C CA . ARG A 1 88 ? 2.188 -15.5 2.504 1 98.44 88 ARG A CA 1
ATOM 701 C C . ARG A 1 88 ? 3.576 -15.297 1.908 1 98.44 88 ARG A C 1
ATOM 703 O O . ARG A 1 88 ? 4.434 -16.172 2.006 1 98.44 88 ARG A O 1
ATOM 710 N N . PHE A 1 89 ? 3.771 -14.18 1.323 1 98.56 89 PHE A N 1
ATOM 711 C CA . PHE A 1 89 ? 5.082 -13.797 0.813 1 98.56 89 PHE A CA 1
ATOM 712 C C . PHE A 1 89 ? 5.734 -12.766 1.729 1 98.56 89 PHE A C 1
ATOM 714 O O . PHE A 1 89 ? 5.055 -11.891 2.277 1 98.56 89 PHE A O 1
ATOM 721 N N . ALA A 1 90 ? 7.016 -12.867 1.865 1 98.75 90 ALA A N 1
ATOM 722 C CA . ALA A 1 90 ? 7.832 -11.867 2.545 1 98.75 90 ALA A CA 1
ATOM 723 C C . ALA A 1 90 ? 8.789 -11.18 1.568 1 98.75 90 ALA A C 1
ATOM 725 O O . ALA A 1 90 ? 9.305 -11.812 0.645 1 98.75 90 ALA A O 1
ATOM 726 N N . TYR A 1 91 ? 9.039 -9.93 1.835 1 98.81 91 TYR A N 1
ATOM 727 C CA . TYR A 1 91 ? 9.797 -9.133 0.878 1 98.81 91 TYR A CA 1
ATOM 728 C C . TYR A 1 91 ? 10.844 -8.273 1.589 1 98.81 91 TYR A C 1
ATOM 730 O O . TYR A 1 91 ? 10.609 -7.801 2.703 1 98.81 91 TYR A O 1
ATOM 738 N N . ARG A 1 92 ? 11.906 -8.07 0.953 1 98.88 92 ARG A N 1
ATOM 739 C CA . ARG A 1 92 ? 12.859 -6.996 1.231 1 98.88 92 ARG A CA 1
ATOM 740 C C . ARG A 1 92 ? 13.141 -6.18 -0.023 1 98.88 92 ARG A C 1
ATOM 742 O O . ARG A 1 92 ? 13.5 -6.734 -1.064 1 98.88 92 ARG A O 1
ATOM 749 N N . VAL A 1 93 ? 12.906 -4.934 0.019 1 98.94 93 VAL A N 1
ATOM 750 C CA . VAL A 1 93 ? 13.242 -4.008 -1.056 1 98.94 93 VAL A CA 1
ATOM 751 C C . VAL A 1 93 ? 14.539 -3.271 -0.72 1 98.94 93 VAL A C 1
ATOM 753 O O . VAL A 1 93 ? 14.625 -2.582 0.299 1 98.94 93 VAL A O 1
ATOM 756 N N . GLU A 1 94 ? 15.469 -3.357 -1.598 1 98.94 94 GLU A N 1
ATOM 757 C CA . GLU A 1 94 ? 16.797 -2.809 -1.311 1 98.94 94 GLU A CA 1
ATOM 758 C C . GLU A 1 94 ? 17.234 -1.847 -2.406 1 98.94 94 GLU A C 1
ATOM 760 O O . GLU A 1 94 ? 16.969 -2.072 -3.588 1 98.94 94 GLU A O 1
ATOM 765 N N . GLY A 1 95 ? 17.859 -0.778 -2.004 1 98.56 95 GLY A N 1
ATOM 766 C CA . GLY A 1 95 ? 18.484 0.157 -2.926 1 98.56 95 GLY A CA 1
ATOM 767 C C . GLY A 1 95 ? 20 0.101 -2.895 1 98.56 95 GLY A C 1
ATOM 768 O O . GLY A 1 95 ? 20.578 -0.84 -2.35 1 98.56 95 GLY A O 1
ATOM 769 N N . PRO A 1 96 ? 20.609 1.084 -3.57 1 97.31 96 PRO A N 1
ATOM 770 C CA . PRO A 1 96 ? 22.078 1.104 -3.652 1 97.31 96 PRO A CA 1
ATOM 771 C C . PRO A 1 96 ? 22.734 1.2 -2.281 1 97.31 96 PRO A C 1
ATOM 773 O O . PRO A 1 96 ? 23.844 0.699 -2.096 1 97.31 96 PRO A O 1
ATOM 776 N N . LYS A 1 97 ? 22.078 1.797 -1.335 1 96.88 97 LYS A N 1
ATOM 777 C CA . LYS A 1 97 ? 22.719 2.061 -0.048 1 96.88 97 LYS A CA 1
ATOM 778 C C . LYS A 1 97 ? 22.172 1.133 1.035 1 96.88 97 LYS A C 1
ATOM 780 O O . LYS A 1 97 ? 22.484 1.307 2.217 1 96.88 97 LYS A O 1
ATOM 785 N N . GLY A 1 98 ? 21.312 0.203 0.629 1 98.06 98 GLY A N 1
ATOM 786 C CA . GLY A 1 98 ? 20.828 -0.738 1.625 1 98.06 98 GLY A CA 1
ATOM 787 C C . GLY A 1 98 ? 19.312 -0.903 1.602 1 98.06 98 GLY A C 1
ATOM 788 O O . GLY A 1 98 ? 18.688 -0.688 0.569 1 98.06 98 GLY A O 1
ATOM 789 N N . LEU A 1 99 ? 18.797 -1.359 2.811 1 98.88 99 LEU A N 1
ATOM 790 C CA . LEU A 1 99 ? 17.391 -1.703 2.926 1 98.88 99 LEU A CA 1
ATOM 791 C C . LEU A 1 99 ? 16.516 -0.457 2.824 1 98.88 99 LEU A C 1
ATOM 793 O O . LEU A 1 99 ? 16.734 0.521 3.543 1 98.88 99 LEU A O 1
ATOM 797 N N . LEU A 1 100 ? 15.555 -0.479 1.918 1 98.94 100 LEU A N 1
ATOM 798 C CA . LEU A 1 100 ? 14.609 0.615 1.731 1 98.94 100 LEU A CA 1
ATOM 799 C C . LEU A 1 100 ? 13.289 0.314 2.43 1 98.94 100 LEU A C 1
ATOM 801 O O . LEU A 1 100 ? 12.688 1.2 3.045 1 98.94 100 LEU A O 1
ATOM 805 N N . ALA A 1 101 ? 12.828 -0.905 2.35 1 98.94 101 ALA A N 1
ATOM 806 C CA . ALA A 1 101 ? 11.555 -1.335 2.918 1 98.94 101 ALA A CA 1
ATOM 807 C C . ALA A 1 101 ? 11.508 -2.852 3.086 1 98.94 101 ALA A C 1
ATOM 809 O O . ALA A 1 101 ? 12.258 -3.576 2.424 1 98.94 101 ALA A O 1
ATOM 810 N N . GLU A 1 102 ? 10.688 -3.307 3.941 1 98.94 102 GLU A N 1
ATOM 811 C CA . GLU A 1 102 ? 10.352 -4.719 4.102 1 98.94 102 GLU A CA 1
ATOM 812 C C . GLU A 1 102 ? 8.859 -4.91 4.344 1 98.94 102 GLU A C 1
ATOM 814 O O . GLU A 1 102 ? 8.18 -3.998 4.82 1 98.94 102 GLU A O 1
ATOM 819 N N . GLY A 1 103 ? 8.422 -6.059 3.998 1 98.75 103 GLY A N 1
ATOM 820 C CA . GLY A 1 103 ? 6.984 -6.25 4.16 1 98.75 103 GLY A CA 1
ATOM 821 C C . GLY A 1 103 ? 6.523 -7.645 3.781 1 98.75 103 GLY A C 1
ATOM 822 O O . GLY A 1 103 ? 7.332 -8.57 3.697 1 98.75 103 GLY A O 1
ATOM 823 N N . PHE A 1 104 ? 5.152 -7.746 3.699 1 98.94 104 PHE A N 1
ATOM 824 C CA . PHE A 1 104 ? 4.543 -9.023 3.342 1 98.94 104 PHE A CA 1
ATOM 825 C C . PHE A 1 104 ? 3.191 -8.805 2.668 1 98.94 104 PHE A C 1
ATOM 827 O O . PHE A 1 104 ? 2.604 -7.73 2.775 1 98.94 104 PHE A O 1
ATOM 834 N N . THR A 1 105 ? 2.785 -9.773 1.925 1 98.94 105 THR A N 1
ATOM 835 C CA . THR A 1 105 ? 1.411 -9.906 1.457 1 98.94 105 THR A CA 1
ATOM 836 C C . THR A 1 105 ? 0.869 -11.297 1.771 1 98.94 105 THR A C 1
ATOM 838 O O . THR A 1 105 ? 1.61 -12.281 1.73 1 98.94 105 THR A O 1
ATOM 841 N N . ARG A 1 106 ? -0.382 -11.336 2.109 1 98.88 106 ARG A N 1
ATOM 842 C CA . ARG A 1 106 ? -1.105 -12.594 2.244 1 98.88 106 ARG A CA 1
ATOM 843 C C . ARG A 1 106 ? -2.18 -12.727 1.169 1 98.88 106 ARG A C 1
ATOM 845 O O . ARG A 1 106 ? -2.846 -11.75 0.825 1 98.88 106 ARG A O 1
ATOM 852 N N . HIS A 1 107 ? -2.352 -13.906 0.738 1 98.75 107 HIS A N 1
ATOM 853 C CA . HIS A 1 107 ? -3.26 -14.18 -0.37 1 98.75 107 HIS A CA 1
ATOM 854 C C . HIS A 1 107 ? -4.16 -15.375 -0.062 1 98.75 107 HIS A C 1
ATOM 856 O O . HIS A 1 107 ? -3.717 -16.359 0.536 1 98.75 107 HIS A O 1
ATOM 862 N N . LEU A 1 108 ? -5.336 -15.25 -0.515 1 98.56 108 LEU A N 1
ATOM 863 C CA . LEU A 1 108 ? -6.234 -16.406 -0.538 1 98.56 108 LEU A CA 1
ATOM 864 C C . LEU A 1 108 ? -6.434 -16.906 -1.963 1 98.56 108 LEU A C 1
ATOM 866 O O . LEU A 1 108 ? -6.32 -16.141 -2.92 1 98.56 108 LEU A O 1
ATOM 870 N N . CYS A 1 109 ? -6.754 -18.125 -2.055 1 98.69 109 CYS A N 1
ATOM 871 C CA . CYS A 1 109 ? -6.984 -18.719 -3.369 1 98.69 109 CYS A CA 1
ATOM 872 C C . CYS A 1 109 ? -8.461 -18.641 -3.752 1 98.69 109 CYS A C 1
ATOM 874 O O . CYS A 1 109 ? -9.336 -18.922 -2.934 1 98.69 109 CYS A O 1
ATOM 876 N N . GLN A 1 110 ? -8.656 -18.203 -4.926 1 98 110 GLN A N 1
ATOM 877 C CA . GLN A 1 110 ? -9.992 -18.234 -5.516 1 98 110 GLN A CA 1
ATOM 878 C C . GLN A 1 110 ? -9.984 -19 -6.836 1 98 110 GLN A C 1
ATOM 880 O O . GLN A 1 110 ? -9.055 -18.875 -7.633 1 98 110 GLN A O 1
ATOM 885 N N . VAL A 1 111 ? -10.992 -19.828 -7.027 1 97.38 111 VAL A N 1
ATOM 886 C CA . VAL A 1 111 ? -11.211 -20.5 -8.297 1 97.38 111 VAL A CA 1
ATOM 887 C C . VAL A 1 111 ? -12.57 -20.125 -8.867 1 97.38 111 VAL A C 1
ATOM 889 O O . VAL A 1 111 ? -13.602 -20.297 -8.203 1 97.38 111 VAL A O 1
ATOM 892 N N . GLU A 1 112 ? -12.555 -19.594 -9.969 1 92.88 112 GLU A N 1
ATOM 893 C CA . GLU A 1 112 ? -13.773 -19.141 -10.633 1 92.88 112 GLU A CA 1
ATOM 894 C C . GLU A 1 112 ? -14.578 -18.203 -9.727 1 92.88 112 GLU A C 1
ATOM 896 O O . GLU A 1 112 ? -15.789 -18.375 -9.57 1 92.88 112 GLU A O 1
ATOM 901 N N . GLY A 1 113 ? -13.852 -17.391 -9.023 1 89.62 113 GLY A N 1
ATOM 902 C CA . GLY A 1 113 ? -14.461 -16.297 -8.258 1 89.62 113 GLY A CA 1
ATOM 903 C C . GLY A 1 113 ? -14.875 -16.719 -6.863 1 89.62 113 GLY A C 1
ATOM 904 O O . GLY A 1 113 ? -15.438 -15.922 -6.109 1 89.62 113 GLY A O 1
ATOM 905 N N . ARG A 1 114 ? -14.594 -18 -6.52 1 94.81 114 ARG A N 1
ATOM 906 C CA . ARG A 1 114 ? -14.977 -18.531 -5.211 1 94.81 114 ARG A CA 1
ATOM 907 C C . ARG A 1 114 ? -13.758 -18.984 -4.426 1 94.81 114 ARG A C 1
ATOM 909 O O . ARG A 1 114 ? -12.773 -19.453 -5.012 1 94.81 114 ARG A O 1
ATOM 916 N N . ALA A 1 115 ? -13.914 -18.703 -3.102 1 97.25 115 ALA A N 1
ATOM 917 C CA . ALA A 1 115 ? -12.859 -19.234 -2.234 1 97.25 115 ALA A CA 1
ATOM 918 C C . ALA A 1 115 ? -12.656 -20.734 -2.473 1 97.25 115 ALA A C 1
ATOM 920 O O . ALA A 1 115 ? -13.625 -21.484 -2.584 1 97.25 115 ALA A O 1
ATOM 921 N N . ALA A 1 116 ? -11.43 -21.125 -2.564 1 98.25 116 ALA A N 1
ATOM 922 C CA . ALA A 1 116 ? -11.141 -22.516 -2.904 1 98.25 116 ALA A CA 1
ATOM 923 C C . ALA A 1 116 ? -9.773 -22.938 -2.373 1 98.25 116 ALA A C 1
ATOM 925 O O . ALA A 1 116 ? -8.977 -22.109 -1.948 1 98.25 116 ALA A O 1
ATOM 926 N N . ARG A 1 117 ? -9.562 -24.219 -2.373 1 98.25 117 ARG A N 1
ATOM 927 C CA . ARG A 1 117 ? -8.227 -24.75 -2.168 1 98.25 117 ARG A CA 1
ATOM 928 C C . ARG A 1 117 ? -7.348 -24.516 -3.393 1 98.25 117 ARG A C 1
ATOM 930 O O . ARG A 1 117 ? -7.84 -24.484 -4.52 1 98.25 117 ARG A O 1
ATOM 937 N N . ILE A 1 118 ? -6.113 -24.375 -3.064 1 98.44 118 ILE A N 1
ATOM 938 C CA . ILE A 1 118 ? -5.148 -24.25 -4.152 1 98.44 118 ILE A CA 1
ATOM 939 C C . ILE A 1 118 ? -5.078 -25.562 -4.93 1 98.44 118 ILE A C 1
ATOM 941 O O . ILE A 1 118 ? -4.871 -26.625 -4.344 1 98.44 118 ILE A O 1
ATOM 945 N N . PRO A 1 119 ? -5.277 -25.453 -6.258 1 98.19 119 PRO A N 1
ATOM 946 C CA . PRO A 1 119 ? -5.18 -26.688 -7.047 1 98.19 119 PRO A CA 1
ATOM 947 C C . PRO A 1 119 ? -3.863 -27.422 -6.816 1 98.19 119 PRO A C 1
ATOM 949 O O . PRO A 1 119 ? -2.809 -26.797 -6.695 1 98.19 119 PRO A O 1
ATOM 952 N N . GLU A 1 120 ? -3.918 -28.719 -6.836 1 97.44 120 GLU A N 1
ATOM 953 C CA . GLU A 1 120 ? -2.787 -29.578 -6.492 1 97.44 120 GLU A CA 1
ATOM 954 C C . GLU A 1 120 ? -1.591 -29.297 -7.398 1 97.44 120 GLU A C 1
ATOM 956 O O . GLU A 1 120 ? -0.448 -29.281 -6.938 1 97.44 120 GLU A O 1
ATOM 961 N N . ALA A 1 121 ? -1.847 -29.094 -8.641 1 97 121 ALA A N 1
ATOM 962 C CA . ALA A 1 121 ? -0.775 -28.844 -9.602 1 97 121 ALA A CA 1
ATOM 963 C C . ALA A 1 121 ? 0.024 -27.594 -9.211 1 97 121 ALA A C 1
ATOM 965 O O . ALA A 1 121 ? 1.242 -27.547 -9.398 1 97 121 ALA A O 1
ATOM 966 N N . ILE A 1 122 ? -0.656 -26.609 -8.695 1 97.81 122 ILE A N 1
ATOM 967 C CA . ILE A 1 122 ? -0.012 -25.375 -8.273 1 97.81 122 ILE A CA 1
ATOM 968 C C . ILE A 1 122 ? 0.697 -25.594 -6.934 1 97.81 122 ILE A C 1
ATOM 970 O O . ILE A 1 122 ? 1.851 -25.188 -6.766 1 97.81 122 ILE A O 1
ATOM 974 N N . LEU A 1 123 ? 0.032 -26.25 -6.039 1 96.75 123 LEU A N 1
ATOM 975 C CA . LEU A 1 123 ? 0.593 -26.547 -4.723 1 96.75 123 LEU A CA 1
ATOM 976 C C . LEU A 1 123 ? 1.901 -27.312 -4.848 1 96.75 123 LEU A C 1
ATOM 978 O O . LEU A 1 123 ? 2.877 -27 -4.156 1 96.75 123 LEU A O 1
ATOM 982 N N . GLN A 1 124 ? 1.935 -28.25 -5.691 1 95.31 124 GLN A N 1
ATOM 983 C CA . GLN A 1 124 ? 3.102 -29.094 -5.871 1 95.31 124 GLN A CA 1
ATOM 984 C C . GLN A 1 124 ? 4.297 -28.297 -6.383 1 95.31 124 GLN A C 1
ATOM 986 O O . GLN A 1 124 ? 5.441 -28.594 -6.031 1 95.31 124 GLN A O 1
ATOM 991 N N . ARG A 1 125 ? 4.039 -27.344 -7.188 1 95.56 125 ARG A N 1
ATOM 992 C CA . ARG A 1 125 ? 5.109 -26.5 -7.738 1 95.56 125 ARG A CA 1
ATOM 993 C C . ARG A 1 125 ? 5.656 -25.547 -6.684 1 95.56 125 ARG A C 1
ATOM 995 O O . ARG A 1 125 ? 6.836 -25.188 -6.719 1 95.56 125 ARG A O 1
ATOM 1002 N N . LEU A 1 126 ? 4.789 -25.172 -5.727 1 96.75 126 LEU A N 1
ATOM 1003 C CA . LEU A 1 126 ? 5.156 -24.156 -4.75 1 96.75 126 LEU A CA 1
ATOM 1004 C C . LEU A 1 126 ? 5.816 -24.781 -3.527 1 96.75 126 LEU A C 1
ATOM 1006 O O . LEU A 1 126 ? 6.652 -24.156 -2.873 1 96.75 126 LEU A O 1
ATOM 1010 N N . ARG A 1 127 ? 5.535 -25.969 -3.215 1 94.81 127 ARG A N 1
ATOM 1011 C CA . ARG A 1 127 ? 5.918 -26.641 -1.976 1 94.81 127 ARG A CA 1
ATOM 1012 C C . ARG A 1 127 ? 7.43 -26.641 -1.794 1 94.81 127 ARG A C 1
ATOM 1014 O O . ARG A 1 127 ? 7.93 -26.375 -0.698 1 94.81 127 ARG A O 1
ATOM 1021 N N . PRO A 1 128 ? 8.227 -26.875 -2.836 1 94.62 128 PRO A N 1
ATOM 1022 C CA . PRO A 1 128 ? 9.68 -26.922 -2.664 1 94.62 128 PRO A CA 1
ATOM 1023 C C . PRO A 1 128 ? 10.266 -25.578 -2.242 1 94.62 128 PRO A C 1
ATOM 1025 O O . PRO A 1 128 ? 11.422 -25.5 -1.819 1 94.62 128 PRO A O 1
ATOM 1028 N N . TYR A 1 129 ? 9.516 -24.547 -2.354 1 94.25 129 TYR A N 1
ATOM 1029 C CA . TYR A 1 129 ? 10.062 -23.219 -2.146 1 94.25 129 TYR A CA 1
ATOM 1030 C C . TYR A 1 129 ? 9.617 -22.641 -0.804 1 94.25 129 TYR A C 1
ATOM 1032 O O . TYR A 1 129 ? 9.945 -21.5 -0.469 1 94.25 129 TYR A O 1
ATOM 1040 N N . THR A 1 130 ? 8.773 -23.391 -0.075 1 88.56 130 THR A N 1
ATOM 1041 C CA . THR A 1 130 ? 8.383 -22.938 1.256 1 88.56 130 THR A CA 1
ATOM 1042 C C . THR A 1 130 ? 9.484 -23.219 2.27 1 88.56 130 THR A C 1
ATOM 1044 O O . THR A 1 130 ? 10.203 -24.219 2.164 1 88.56 130 THR A O 1
ATOM 1047 N N . MET A 1 131 ? 10.008 -22.156 2.887 1 71.31 131 MET A N 1
ATOM 1048 C CA . MET A 1 131 ? 11.008 -22.422 3.916 1 71.31 131 MET A CA 1
ATOM 1049 C C . MET A 1 131 ? 10.375 -23.125 5.121 1 71.31 131 MET A C 1
ATOM 1051 O O . MET A 1 131 ? 9.234 -22.828 5.477 1 71.31 131 MET A O 1
ATOM 1055 N N . GLY A 1 132 ? 10.461 -24.562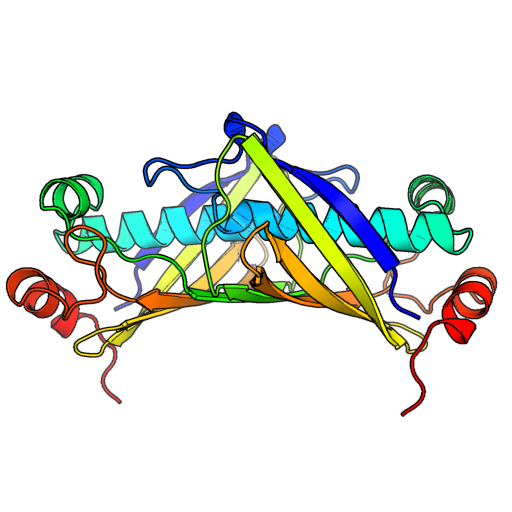 5.332 1 54.72 132 GLY A N 1
ATOM 1056 C CA . GLY A 1 132 ? 10.078 -25.344 6.5 1 54.72 132 GLY A CA 1
ATOM 1057 C C . GLY A 1 132 ? 9.898 -24.5 7.75 1 54.72 132 GLY A C 1
ATOM 1058 O O . GLY A 1 132 ? 10.438 -23.406 7.844 1 54.72 132 GLY A O 1
ATOM 1059 N N . PRO A 1 133 ? 8.82 -24.781 8.539 1 42.84 133 PRO A N 1
ATOM 1060 C CA . PRO A 1 133 ? 9.148 -24.297 9.883 1 42.84 133 PRO A CA 1
ATOM 1061 C C . PRO A 1 133 ? 10.617 -24.531 10.25 1 42.84 133 PRO A C 1
ATOM 1063 O O . PRO A 1 133 ? 11.266 -25.406 9.672 1 42.84 133 PRO A O 1
ATOM 1066 N N . MET B 1 1 ? -12.203 12.117 16.953 1 78.75 1 MET B N 1
ATOM 1067 C CA . MET B 1 1 ? -13.109 12.531 15.883 1 78.75 1 MET B CA 1
ATOM 1068 C C . MET B 1 1 ? -12.797 11.789 14.594 1 78.75 1 MET B C 1
ATOM 1070 O O . MET B 1 1 ? -11.633 11.516 14.289 1 78.75 1 MET B O 1
ATOM 1074 N N . GLU B 1 2 ? -13.844 11.234 13.969 1 89.5 2 GLU B N 1
ATOM 1075 C CA . GLU B 1 2 ? -13.719 10.562 12.68 1 89.5 2 GLU B CA 1
ATOM 1076 C C . GLU B 1 2 ? -14.062 11.508 11.531 1 89.5 2 GLU B C 1
ATOM 1078 O O . GLU B 1 2 ? -14.93 12.383 11.672 1 89.5 2 GLU B O 1
ATOM 1083 N N . HIS B 1 3 ? -13.289 11.5 10.5 1 95.94 3 HIS B N 1
ATOM 1084 C CA . HIS B 1 3 ? -13.508 12.281 9.289 1 95.94 3 HIS B CA 1
ATOM 1085 C C . HIS B 1 3 ? -13.859 11.375 8.109 1 95.94 3 HIS B C 1
ATOM 1087 O O . HIS B 1 3 ? -13.25 10.32 7.93 1 95.94 3 HIS B O 1
ATOM 1093 N N . LEU B 1 4 ? -14.836 11.844 7.324 1 98.19 4 LEU B N 1
ATOM 1094 C CA . LEU B 1 4 ? -15.305 11.039 6.199 1 98.19 4 LEU B CA 1
ATOM 1095 C C . LEU B 1 4 ? -14.906 11.68 4.875 1 98.19 4 LEU B C 1
ATOM 1097 O O . LEU B 1 4 ? -15.141 12.867 4.652 1 98.19 4 LEU B O 1
ATOM 1101 N N . THR B 1 5 ? -14.266 10.938 4.012 1 98.81 5 THR B N 1
ATOM 1102 C CA . THR B 1 5 ? -13.898 11.352 2.664 1 98.81 5 THR B CA 1
ATOM 1103 C C . THR B 1 5 ? -14.555 10.461 1.618 1 98.81 5 THR B C 1
ATOM 1105 O O . THR B 1 5 ? -14.539 9.234 1.738 1 98.81 5 THR B O 1
ATOM 1108 N N . ARG B 1 6 ? -15.117 11.094 0.59 1 98.75 6 ARG B N 1
ATOM 1109 C CA . ARG B 1 6 ? -15.742 10.359 -0.507 1 98.75 6 ARG B CA 1
ATOM 1110 C C . ARG B 1 6 ? -14.828 10.32 -1.728 1 98.75 6 ARG B C 1
ATOM 1112 O O . ARG B 1 6 ? -14.289 11.352 -2.143 1 98.75 6 ARG B O 1
ATOM 1119 N N . ILE B 1 7 ? -14.711 9.141 -2.305 1 98.81 7 ILE B N 1
ATOM 1120 C CA . ILE B 1 7 ? -13.844 8.984 -3.467 1 98.81 7 ILE B CA 1
ATOM 1121 C C . ILE B 1 7 ? -14.562 8.164 -4.535 1 98.81 7 ILE B C 1
ATOM 1123 O O . ILE B 1 7 ? -14.984 7.031 -4.281 1 98.81 7 ILE B O 1
ATOM 1127 N N . LYS B 1 8 ? -14.688 8.695 -5.695 1 98.75 8 LYS B N 1
ATOM 1128 C CA . LYS B 1 8 ? -15.211 7.957 -6.844 1 98.75 8 LYS B CA 1
ATOM 1129 C C . LYS B 1 8 ? -14.117 7.098 -7.484 1 98.75 8 LYS B C 1
ATOM 1131 O O . LYS B 1 8 ? -13.07 7.613 -7.883 1 98.75 8 LYS B O 1
ATOM 1136 N N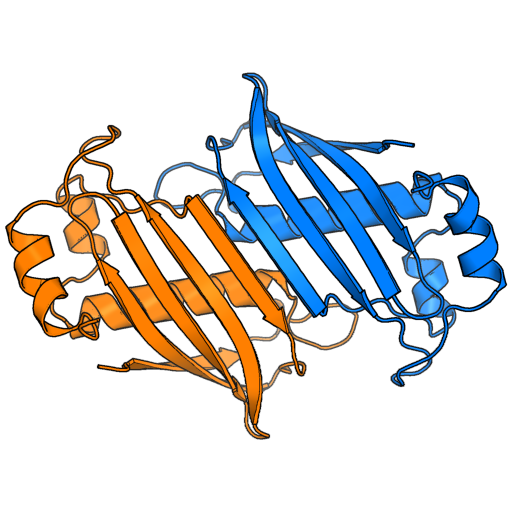 . VAL B 1 9 ? -14.414 5.82 -7.602 1 98.81 9 VAL B N 1
ATOM 1137 C CA . VAL B 1 9 ? -13.438 4.906 -8.188 1 98.81 9 VAL B CA 1
ATOM 1138 C C . VAL B 1 9 ? -13.258 5.227 -9.672 1 98.81 9 VAL B C 1
ATOM 1140 O O . VAL B 1 9 ? -14.234 5.316 -10.422 1 98.81 9 VAL B O 1
ATOM 1143 N N . ARG B 1 10 ? -12.109 5.367 -10.141 1 98.5 10 ARG B N 1
ATOM 1144 C CA . ARG B 1 10 ? -11.789 5.641 -11.539 1 98.5 10 ARG B CA 1
ATOM 1145 C C . ARG B 1 10 ? -11.445 4.355 -12.289 1 98.5 10 ARG B C 1
ATOM 1147 O O . ARG B 1 10 ? -10.977 3.391 -11.688 1 98.5 10 ARG B O 1
ATOM 1154 N N . TYR B 1 11 ? -11.562 4.363 -13.578 1 98.44 11 TYR B N 1
ATOM 1155 C CA . TYR B 1 11 ? -11.32 3.199 -14.422 1 98.44 11 TYR B CA 1
ATOM 1156 C C . TYR B 1 11 ? -9.867 2.75 -14.336 1 98.44 11 TYR B C 1
ATOM 1158 O O . TYR B 1 11 ? -9.586 1.557 -14.195 1 98.44 11 TYR B O 1
ATOM 1166 N N . ALA B 1 12 ? -8.883 3.633 -14.32 1 98.12 12 ALA B N 1
ATOM 1167 C CA . ALA B 1 12 ? -7.449 3.354 -14.352 1 98.12 12 ALA B CA 1
ATOM 1168 C C . ALA B 1 12 ? -6.988 2.727 -13.039 1 98.12 12 ALA B C 1
ATOM 1170 O O . ALA B 1 12 ? -5.875 2.201 -12.953 1 98.12 12 ALA B O 1
ATOM 1171 N N . GLU B 1 13 ? -7.832 2.736 -12.031 1 98.69 13 GLU B N 1
ATOM 1172 C CA . GLU B 1 13 ? -7.477 2.229 -10.711 1 98.69 13 GLU B CA 1
ATOM 1173 C C . GLU B 1 13 ? -7.789 0.741 -10.586 1 98.69 13 GLU B C 1
ATOM 1175 O O . GLU B 1 13 ? -7.441 0.109 -9.586 1 98.69 13 GLU B O 1
ATOM 1180 N N . THR B 1 14 ? -8.523 0.181 -11.586 1 98.56 14 THR B N 1
ATOM 1181 C CA . THR B 1 14 ? -8.883 -1.233 -11.555 1 98.56 14 THR B CA 1
ATOM 1182 C C . THR B 1 14 ? -7.816 -2.072 -12.25 1 98.56 14 THR B C 1
ATOM 1184 O O . THR B 1 14 ? -6.965 -1.537 -12.969 1 98.56 14 THR B O 1
ATOM 1187 N N . ASP B 1 15 ? -7.82 -3.383 -11.922 1 97.69 15 ASP B N 1
ATOM 1188 C CA . ASP B 1 15 ? -6.832 -4.273 -12.516 1 97.69 15 ASP B CA 1
ATOM 1189 C C . ASP B 1 15 ? -7.504 -5.383 -13.32 1 97.69 15 ASP B C 1
ATOM 1191 O O . ASP B 1 15 ? -8.711 -5.336 -13.562 1 97.69 15 ASP B O 1
ATOM 1195 N N . GLN B 1 16 ? -6.723 -6.309 -13.828 1 95 16 GLN B N 1
ATOM 1196 C CA . GLN B 1 16 ? -7.172 -7.367 -14.727 1 95 16 GLN B CA 1
ATOM 1197 C C . GLN B 1 16 ? -8.281 -8.195 -14.086 1 95 16 GLN B C 1
ATOM 1199 O O . GLN B 1 16 ? -9.094 -8.805 -14.789 1 95 16 GLN B O 1
ATOM 1204 N N . MET B 1 17 ? -8.406 -8.18 -12.766 1 95.38 17 MET B N 1
ATOM 1205 C CA . MET B 1 17 ? -9.438 -8.945 -12.07 1 95.38 17 MET B CA 1
ATOM 1206 C C . MET B 1 17 ? -10.742 -8.164 -12.008 1 95.38 17 MET B C 1
ATOM 1208 O O . MET B 1 17 ? -11.75 -8.664 -11.492 1 95.38 17 MET B O 1
ATOM 1212 N N . GLY B 1 18 ? -10.703 -6.918 -12.5 1 96.44 18 GLY B N 1
ATOM 1213 C CA . GLY B 1 18 ? -11.914 -6.117 -12.578 1 96.44 18 GLY B CA 1
ATOM 1214 C C . GLY B 1 18 ? -12.227 -5.395 -11.281 1 96.44 18 GLY B C 1
ATOM 1215 O O . GLY B 1 18 ? -13.375 -5.02 -11.039 1 96.44 18 GLY B O 1
ATOM 1216 N N . VAL B 1 19 ? -11.266 -5.305 -10.469 1 98.25 19 VAL B N 1
ATOM 1217 C CA . VAL B 1 19 ? -11.469 -4.664 -9.172 1 98.25 19 VAL B CA 1
ATOM 1218 C C . VAL B 1 19 ? -10.375 -3.623 -8.938 1 98.25 19 VAL B C 1
ATOM 1220 O O . VAL B 1 19 ? -9.367 -3.596 -9.656 1 98.25 19 VAL B O 1
ATOM 1223 N N . VAL B 1 20 ? -10.594 -2.713 -7.977 1 98.88 20 VAL B N 1
ATOM 1224 C CA . VAL B 1 20 ? -9.562 -1.744 -7.625 1 98.88 20 VAL B CA 1
ATOM 1225 C C . VAL B 1 20 ? -8.305 -2.475 -7.156 1 98.88 20 VAL B C 1
ATOM 1227 O O . VAL B 1 20 ? -8.375 -3.338 -6.281 1 98.88 20 VAL B O 1
ATOM 1230 N N . HIS B 1 21 ? -7.188 -2.137 -7.691 1 98.88 21 HIS B N 1
ATOM 1231 C CA . HIS B 1 21 ? -5.898 -2.717 -7.332 1 98.88 21 HIS B CA 1
ATOM 1232 C C . HIS B 1 21 ? -5.555 -2.426 -5.875 1 98.88 21 HIS B C 1
ATOM 1234 O O . HIS B 1 21 ? -5.793 -1.318 -5.383 1 98.88 21 HIS B O 1
ATOM 1240 N N . HIS B 1 22 ? -4.961 -3.393 -5.203 1 98.88 22 HIS B N 1
ATOM 1241 C CA . HIS B 1 22 ? -4.715 -3.268 -3.771 1 98.88 22 HIS B CA 1
ATOM 1242 C C . HIS B 1 22 ? -3.824 -2.066 -3.469 1 98.88 22 HIS B C 1
ATOM 1244 O O . HIS B 1 22 ? -3.977 -1.424 -2.428 1 98.88 22 HIS B O 1
ATOM 1250 N N . SER B 1 23 ? -2.893 -1.726 -4.363 1 98.88 23 SER B N 1
ATOM 1251 C CA . SER B 1 23 ? -1.997 -0.596 -4.137 1 98.88 23 SER B CA 1
ATOM 1252 C C . SER B 1 23 ? -2.766 0.721 -4.105 1 98.88 23 SER B C 1
ATOM 1254 O O . SER B 1 23 ? -2.324 1.688 -3.48 1 98.88 23 SER B O 1
ATOM 1256 N N . VAL B 1 24 ? -3.877 0.783 -4.805 1 98.88 24 VAL B N 1
ATOM 1257 C CA . VAL B 1 24 ? -4.652 2.01 -4.945 1 98.88 24 VAL B CA 1
ATOM 1258 C C . VAL B 1 24 ? -5.258 2.398 -3.6 1 98.88 24 VAL B C 1
ATOM 1260 O O . VAL B 1 24 ? -5.434 3.584 -3.309 1 98.88 24 VAL B O 1
ATOM 1263 N N . TYR B 1 25 ? -5.492 1.434 -2.746 1 98.94 25 TYR B N 1
ATOM 1264 C CA . TYR B 1 25 ? -6.051 1.721 -1.431 1 98.94 25 TYR B CA 1
ATOM 1265 C C . TYR B 1 25 ? -5.098 2.582 -0.61 1 98.94 25 TYR B C 1
ATOM 1267 O O . TYR B 1 25 ? -5.535 3.422 0.181 1 98.94 25 TYR B O 1
ATOM 1275 N N . ALA B 1 26 ? -3.791 2.383 -0.794 1 98.94 26 ALA B N 1
ATOM 1276 C CA . ALA B 1 26 ? -2.836 3.268 -0.133 1 98.94 26 ALA B CA 1
ATOM 1277 C C . ALA B 1 26 ? -3.014 4.711 -0.593 1 98.94 26 ALA B C 1
ATOM 1279 O O . ALA B 1 26 ? -2.846 5.645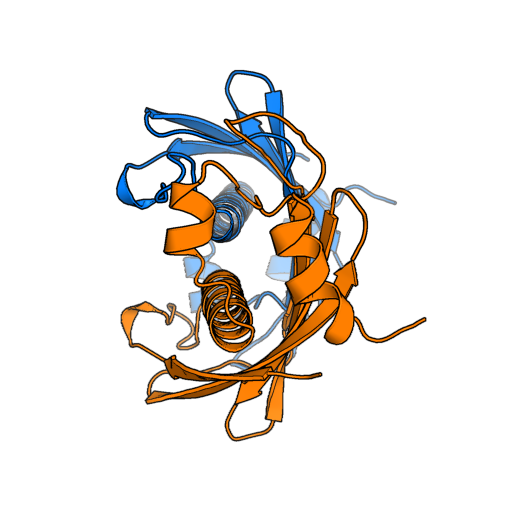 0.194 1 98.94 26 ALA B O 1
ATOM 1280 N N . VAL B 1 27 ? -3.334 4.945 -1.841 1 98.88 27 VAL B N 1
ATOM 1281 C CA . VAL B 1 27 ? -3.582 6.273 -2.395 1 98.88 27 VAL B CA 1
ATOM 1282 C C . VAL B 1 27 ? -4.867 6.848 -1.804 1 98.88 27 VAL B C 1
ATOM 1284 O O . VAL B 1 27 ? -4.934 8.039 -1.486 1 98.88 27 VAL B O 1
ATOM 1287 N N . TYR B 1 28 ? -5.891 5.977 -1.626 1 98.94 28 TYR B N 1
ATOM 1288 C CA . TYR B 1 28 ? -7.129 6.418 -0.988 1 98.94 28 TYR B CA 1
ATOM 1289 C C . TYR B 1 28 ? -6.867 6.883 0.44 1 98.94 28 TYR B C 1
ATOM 1291 O O . TYR B 1 28 ? -7.406 7.906 0.875 1 98.94 28 TYR B O 1
ATOM 1299 N N . LEU B 1 29 ? -6.047 6.105 1.169 1 98.94 29 LEU B N 1
ATOM 1300 C CA . LEU B 1 29 ? -5.723 6.488 2.537 1 98.94 29 LEU B CA 1
ATOM 1301 C C . LEU B 1 29 ? -5.031 7.848 2.572 1 98.94 29 LEU B C 1
ATOM 1303 O O . LEU B 1 29 ? -5.332 8.68 3.436 1 98.94 29 LEU B O 1
ATOM 1307 N N . GLU B 1 30 ? -4.113 8.039 1.667 1 98.81 30 GLU B N 1
ATOM 1308 C CA . GLU B 1 30 ? -3.428 9.328 1.598 1 98.81 30 GLU B CA 1
ATOM 1309 C C . GLU B 1 30 ? -4.414 10.461 1.319 1 98.81 30 GLU B C 1
ATOM 1311 O O . GLU B 1 30 ? -4.375 11.5 1.984 1 98.81 30 GLU B O 1
ATOM 1316 N N . ALA B 1 31 ? -5.277 10.258 0.315 1 98.75 31 ALA B N 1
ATOM 1317 C CA . ALA B 1 31 ? -6.273 11.273 -0.001 1 98.75 31 ALA B CA 1
ATOM 1318 C C . ALA B 1 31 ? -7.125 11.609 1.221 1 98.75 31 ALA B C 1
ATOM 1320 O O . ALA B 1 31 ? -7.398 12.781 1.496 1 98.75 31 ALA B O 1
ATOM 1321 N N . ALA B 1 32 ? -7.488 10.594 1.955 1 98.81 32 ALA B N 1
ATOM 1322 C CA . ALA B 1 32 ? -8.336 10.758 3.131 1 98.81 32 ALA B CA 1
ATOM 1323 C C . ALA B 1 32 ? -7.582 11.461 4.254 1 98.81 32 ALA B C 1
ATOM 1325 O O . ALA B 1 32 ? -8.148 12.312 4.953 1 98.81 32 ALA B O 1
ATOM 1326 N N . ARG B 1 33 ? -6.34 11.094 4.445 1 98.25 33 ARG B N 1
ATOM 1327 C CA . ARG B 1 33 ? -5.535 11.727 5.484 1 98.25 33 ARG B CA 1
ATOM 1328 C C . ARG B 1 33 ? -5.324 13.203 5.184 1 98.25 33 ARG B C 1
ATOM 1330 O O . ARG B 1 33 ? -5.363 14.039 6.09 1 98.25 33 ARG B O 1
ATOM 1337 N N . VAL B 1 34 ? -5.07 13.531 3.912 1 98.25 34 VAL B N 1
ATOM 1338 C CA . VAL B 1 34 ? -4.898 14.922 3.486 1 98.25 34 VAL B CA 1
ATOM 1339 C C . VAL B 1 34 ? -6.199 15.688 3.699 1 98.25 34 VAL B C 1
ATOM 1341 O O . VAL B 1 34 ? -6.184 16.828 4.191 1 98.25 34 VAL B O 1
ATOM 1344 N N . ASP B 1 35 ? -7.305 15.078 3.371 1 98.56 35 ASP B N 1
ATOM 1345 C CA . ASP B 1 35 ? -8.625 15.648 3.611 1 98.56 35 ASP B CA 1
ATOM 1346 C C . ASP B 1 35 ? -8.852 15.906 5.098 1 98.56 35 ASP B C 1
ATOM 1348 O O . ASP B 1 35 ? -9.344 16.969 5.48 1 98.56 35 ASP B O 1
ATOM 1352 N N . PHE B 1 36 ? -8.508 14.953 5.957 1 98.31 36 PHE B N 1
ATOM 1353 C CA . PHE B 1 36 ? -8.578 15.102 7.406 1 98.31 36 PHE B CA 1
ATOM 1354 C C . PHE B 1 36 ? -7.793 16.328 7.867 1 98.31 36 PHE B C 1
ATOM 1356 O O . PHE B 1 36 ? -8.32 17.172 8.594 1 98.31 36 PHE B O 1
ATOM 1363 N N . LEU B 1 37 ? -6.586 16.406 7.43 1 97.94 37 LEU B N 1
ATOM 1364 C CA . LEU B 1 37 ? -5.715 17.516 7.82 1 97.94 37 LEU B CA 1
ATOM 1365 C C . LEU B 1 37 ? -6.309 18.844 7.391 1 97.94 37 LEU B C 1
ATOM 1367 O O . LEU B 1 37 ? -6.266 19.828 8.148 1 97.94 37 LEU B O 1
ATOM 1371 N N . GLU B 1 38 ? -6.797 18.859 6.152 1 97.44 38 GLU B N 1
ATOM 1372 C CA . GLU B 1 38 ? -7.461 20.062 5.695 1 97.44 38 GLU B CA 1
ATOM 1373 C C . GLU B 1 38 ? -8.617 20.453 6.613 1 97.44 38 GLU B C 1
ATOM 1375 O O . GLU B 1 38 ? -8.773 21.609 6.98 1 97.44 38 GLU B O 1
ATOM 1380 N N . GLY B 1 39 ? -9.367 19.516 7.066 1 96 39 GLY B N 1
ATOM 1381 C CA . GLY B 1 39 ? -10.523 19.734 7.914 1 96 39 GLY B CA 1
ATOM 1382 C C . GLY B 1 39 ? -10.172 20.297 9.281 1 96 39 GLY B C 1
ATOM 1383 O O . GLY B 1 39 ? -10.992 20.984 9.898 1 96 39 GLY B O 1
ATOM 1384 N N . VAL B 1 40 ? -8.984 20.031 9.703 1 95.38 40 VAL B N 1
ATOM 1385 C CA . VAL B 1 40 ? -8.625 20.484 11.039 1 95.38 40 VAL B CA 1
ATOM 1386 C C . VAL B 1 40 ? -7.766 21.75 10.945 1 95.38 40 VAL B C 1
ATOM 1388 O O . VAL B 1 40 ? -7.137 22.156 11.93 1 95.38 40 VAL B O 1
ATOM 1391 N N . GLY B 1 41 ? -7.645 22.297 9.734 1 96.38 41 GLY B N 1
ATOM 1392 C CA . GLY B 1 41 ? -6.973 23.578 9.555 1 96.38 41 GLY B CA 1
ATOM 1393 C C . GLY B 1 41 ? -5.5 23.438 9.227 1 96.38 41 GLY B C 1
ATOM 1394 O O . GLY B 1 41 ? -4.711 24.344 9.492 1 96.38 41 GLY B O 1
ATOM 1395 N N . LEU B 1 42 ? -5.16 22.281 8.758 1 97.75 42 LEU B N 1
ATOM 1396 C CA . LEU B 1 42 ? -3.779 22.016 8.375 1 97.75 42 LEU B CA 1
ATOM 1397 C C . LEU B 1 42 ? -3.699 21.516 6.934 1 97.75 42 LEU B C 1
ATOM 1399 O O . LEU B 1 42 ? -3.246 20.406 6.684 1 97.75 42 LEU B O 1
ATOM 1403 N N . PRO B 1 43 ? -4.07 22.453 6.031 1 98.12 43 PRO B N 1
ATOM 1404 C CA . PRO B 1 43 ? -3.838 22 4.656 1 98.12 43 PRO B CA 1
ATOM 1405 C C . PRO B 1 43 ? -2.398 21.562 4.414 1 98.12 43 PRO B C 1
ATOM 1407 O O . PRO B 1 43 ? -1.462 22.328 4.645 1 98.12 43 PRO B O 1
ATOM 1410 N N . TYR B 1 44 ? -2.311 20.391 3.869 1 96.56 44 TYR B N 1
ATOM 1411 C CA . TYR B 1 44 ? -1.005 19.734 3.879 1 96.56 44 TYR B CA 1
ATOM 1412 C C . TYR B 1 44 ? -0.009 20.5 3.014 1 96.56 44 TYR B C 1
ATOM 1414 O O . TYR B 1 44 ? 1.179 20.562 3.336 1 96.56 44 TYR B O 1
ATOM 1422 N N . HIS B 1 45 ? -0.417 21.031 1.878 1 96.56 45 HIS B N 1
ATOM 1423 C CA . HIS B 1 45 ? 0.497 21.797 1.031 1 96.56 45 HIS B CA 1
ATOM 1424 C C . HIS B 1 45 ? 1.081 22.984 1.779 1 96.56 45 HIS B C 1
ATOM 1426 O O . HIS B 1 45 ? 2.213 23.391 1.517 1 96.56 45 HIS B O 1
ATOM 1432 N N . GLU B 1 46 ? 0.325 23.594 2.744 1 96.69 46 GLU B N 1
ATOM 1433 C CA . GLU B 1 46 ? 0.839 24.688 3.564 1 96.69 46 GLU B CA 1
ATOM 1434 C C . GLU B 1 46 ? 1.82 24.172 4.613 1 96.69 46 GLU B C 1
ATOM 1436 O O . GLU B 1 46 ? 2.801 24.844 4.938 1 96.69 46 GLU B O 1
ATOM 1441 N N . VAL B 1 47 ? 1.524 22.984 5.176 1 97.44 47 VAL B N 1
ATOM 1442 C CA . VAL B 1 47 ? 2.428 22.359 6.133 1 97.44 47 VAL B CA 1
ATOM 1443 C C . VAL B 1 47 ? 3.777 22.094 5.473 1 97.44 47 VAL B C 1
ATOM 1445 O O . VAL B 1 47 ? 4.824 22.453 6.012 1 97.44 47 VAL B O 1
ATOM 1448 N N . GLU B 1 48 ? 3.75 21.5 4.266 1 96.56 48 GLU B N 1
ATOM 1449 C CA . GLU B 1 48 ? 4.973 21.203 3.527 1 96.56 48 GLU B CA 1
ATOM 1450 C C . GLU B 1 48 ? 5.727 22.469 3.172 1 96.56 48 GLU B C 1
ATOM 1452 O O . GLU B 1 48 ? 6.961 22.5 3.168 1 96.56 48 GLU B O 1
ATOM 1457 N N . ALA B 1 49 ? 5.016 23.562 2.846 1 96.38 49 ALA B N 1
ATOM 1458 C CA . ALA B 1 49 ? 5.625 24.828 2.463 1 96.38 49 ALA B CA 1
ATOM 1459 C C . ALA B 1 49 ? 6.465 25.406 3.602 1 96.38 49 ALA B C 1
ATOM 1461 O O . ALA B 1 49 ? 7.371 26.203 3.371 1 96.38 49 ALA B O 1
ATOM 1462 N N . ARG B 1 50 ? 6.168 25 4.781 1 95.81 50 ARG B N 1
ATOM 1463 C CA . ARG B 1 50 ? 6.91 25.438 5.953 1 95.81 50 ARG B CA 1
ATOM 1464 C C . ARG B 1 50 ? 8.094 24.531 6.238 1 95.81 50 ARG B C 1
ATOM 1466 O O . ARG B 1 50 ? 8.758 24.672 7.266 1 95.81 50 ARG B O 1
ATOM 1473 N N . GLY B 1 51 ? 8.32 23.562 5.395 1 96.81 51 GLY B N 1
ATOM 1474 C CA . GLY B 1 51 ? 9.453 22.656 5.531 1 96.81 51 GLY B CA 1
ATOM 1475 C C . GLY B 1 51 ? 9.172 21.484 6.441 1 96.81 51 GLY B C 1
ATOM 1476 O O . GLY B 1 51 ? 10.102 20.812 6.91 1 96.81 51 GLY B O 1
ATOM 1477 N N . VAL B 1 52 ? 7.887 21.234 6.824 1 98.06 52 VAL B N 1
ATOM 1478 C CA . VAL B 1 52 ? 7.488 20.125 7.691 1 98.06 52 VAL B CA 1
ATOM 1479 C C . VAL B 1 52 ? 6.887 19 6.855 1 98.06 52 VAL B C 1
ATOM 1481 O O . VAL B 1 52 ? 6 19.234 6.031 1 98.06 52 VAL B O 1
ATOM 1484 N N . PHE B 1 53 ? 7.371 17.75 7.02 1 97.81 53 PHE B N 1
ATOM 1485 C CA . PHE B 1 53 ? 6.922 16.594 6.266 1 97.81 53 PHE B CA 1
ATOM 1486 C C . PHE B 1 53 ? 6.582 15.438 7.203 1 97.81 53 PHE B C 1
ATOM 1488 O O . PHE B 1 53 ? 7.125 15.344 8.305 1 97.81 53 PHE B O 1
ATOM 1495 N N . PHE B 1 54 ? 5.715 14.625 6.824 1 97.94 54 PHE B N 1
ATOM 1496 C CA . PHE B 1 54 ? 5.316 13.43 7.562 1 97.94 54 PHE B CA 1
ATOM 1497 C C . PHE B 1 54 ? 5.414 12.195 6.68 1 97.94 54 PHE B C 1
ATOM 1499 O O . PHE B 1 54 ? 4.395 11.641 6.258 1 97.94 54 PHE B O 1
ATOM 1506 N N . PRO B 1 55 ? 6.594 11.734 6.383 1 98.06 55 PRO B N 1
ATOM 1507 C CA . PRO B 1 55 ? 6.746 10.523 5.57 1 98.06 55 PRO B CA 1
ATOM 1508 C C . PRO B 1 55 ? 6.094 9.305 6.207 1 98.06 55 PRO B C 1
ATOM 1510 O O . PRO B 1 55 ? 6.117 9.148 7.43 1 98.06 55 PRO B O 1
ATOM 1513 N N . VAL B 1 56 ? 5.477 8.492 5.426 1 98.81 56 VAL B N 1
ATOM 1514 C CA . VAL B 1 56 ? 4.934 7.215 5.879 1 98.81 56 VAL B CA 1
ATOM 1515 C C . VAL B 1 56 ? 6.078 6.254 6.195 1 98.81 56 VAL B C 1
ATOM 1517 O O . VAL B 1 56 ? 6.93 5.988 5.344 1 98.81 56 VAL B O 1
ATOM 1520 N N . VAL B 1 57 ? 6.039 5.707 7.434 1 98.81 57 VAL B N 1
ATOM 1521 C CA . VAL B 1 57 ? 7.109 4.781 7.801 1 98.81 57 VAL B CA 1
ATOM 1522 C C . VAL B 1 57 ? 6.535 3.381 8 1 98.81 57 VAL B C 1
ATOM 1524 O O . VAL B 1 57 ? 7.281 2.404 8.094 1 98.81 57 VAL B O 1
ATOM 1527 N N . GLU B 1 58 ? 5.266 3.301 8.078 1 98.94 58 GLU B N 1
ATOM 1528 C CA . GLU B 1 58 ? 4.582 2.018 8.188 1 98.94 58 GLU B CA 1
ATOM 1529 C C . GLU B 1 58 ? 3.195 2.074 7.555 1 98.94 58 GLU B C 1
ATOM 1531 O O . GLU B 1 58 ? 2.486 3.074 7.688 1 98.94 58 GLU B O 1
ATOM 1536 N N . LEU B 1 59 ? 2.844 1.049 6.895 1 98.94 59 LEU B N 1
ATOM 1537 C CA . LEU B 1 59 ? 1.541 0.883 6.262 1 98.94 59 LEU B CA 1
ATOM 1538 C C . LEU B 1 59 ? 1.004 -0.527 6.484 1 98.94 59 LEU B C 1
ATOM 1540 O O . LEU B 1 59 ? 1.722 -1.509 6.277 1 98.94 59 LEU B O 1
ATOM 1544 N N . GLY B 1 60 ? -0.199 -0.633 6.988 1 98.94 60 GLY B N 1
ATOM 1545 C CA . GLY B 1 60 ? -0.916 -1.895 7.094 1 98.94 60 GLY B CA 1
ATOM 1546 C C . GLY B 1 60 ? -2.312 -1.838 6.508 1 98.94 60 GLY B C 1
ATOM 1547 O O . GLY B 1 60 ? -3.043 -0.867 6.723 1 98.94 60 GLY B O 1
ATOM 1548 N N . LEU B 1 61 ? -2.67 -2.842 5.742 1 98.94 61 LEU B N 1
ATOM 1549 C CA . LEU B 1 61 ? -3.998 -2.941 5.145 1 98.94 61 LEU B CA 1
ATOM 1550 C C . LEU B 1 61 ? -4.512 -4.375 5.199 1 98.94 61 LEU B C 1
ATOM 1552 O O . LEU B 1 61 ? -3.764 -5.32 4.938 1 98.94 61 LEU B O 1
ATOM 1556 N N . THR B 1 62 ? -5.711 -4.531 5.617 1 98.94 62 THR B N 1
ATOM 1557 C CA . THR B 1 62 ? -6.477 -5.766 5.484 1 98.94 62 THR B CA 1
ATOM 1558 C C . THR B 1 62 ? -7.664 -5.566 4.547 1 98.94 62 THR B C 1
ATOM 1560 O O . THR B 1 62 ? -8.445 -4.633 4.715 1 98.94 62 THR B O 1
ATOM 1563 N N . PHE B 1 63 ? -7.773 -6.43 3.566 1 98.88 63 PHE B N 1
ATOM 1564 C CA . PHE B 1 63 ? -8.82 -6.316 2.561 1 98.88 63 PHE B CA 1
ATOM 1565 C C . PHE B 1 63 ? -9.93 -7.336 2.816 1 98.88 63 PHE B C 1
ATOM 1567 O O . PHE B 1 63 ? -9.656 -8.516 3.053 1 98.88 63 PHE B O 1
ATOM 1574 N N . ARG B 1 64 ? -11.164 -6.852 2.725 1 98.5 64 ARG B N 1
ATOM 1575 C CA . ARG B 1 64 ? -12.305 -7.699 3.059 1 98.5 64 ARG B CA 1
ATOM 1576 C C . ARG B 1 64 ? -13.164 -7.973 1.828 1 98.5 64 ARG B C 1
ATOM 1578 O O . ARG B 1 64 ? -13.688 -9.078 1.665 1 98.5 64 ARG B O 1
ATOM 1585 N N . ALA B 1 65 ? -13.391 -6.988 1.043 1 98.19 65 ALA B N 1
ATOM 1586 C CA . ALA B 1 65 ? -14.172 -7.051 -0.192 1 98.19 65 ALA B CA 1
ATOM 1587 C C . ALA B 1 65 ? -13.617 -6.086 -1.238 1 98.19 65 ALA B C 1
ATOM 1589 O O . ALA B 1 65 ? -12.961 -5.102 -0.897 1 98.19 65 ALA B O 1
ATOM 1590 N N . PRO B 1 66 ? -13.875 -6.387 -2.488 1 97.75 66 PRO B N 1
ATOM 1591 C CA . PRO B 1 66 ? -13.305 -5.531 -3.535 1 97.75 66 PRO B CA 1
ATOM 1592 C C . PRO B 1 66 ? -14.172 -4.305 -3.82 1 97.75 66 PRO B C 1
ATOM 1594 O O . PRO B 1 66 ? -15.391 -4.352 -3.664 1 97.75 66 PRO B O 1
ATOM 1597 N N . ALA B 1 67 ? -13.555 -3.164 -4.164 1 98.69 67 ALA B N 1
ATOM 1598 C CA . ALA B 1 67 ? -14.227 -2.031 -4.797 1 98.69 67 ALA B CA 1
ATOM 1599 C C . ALA B 1 67 ? -14.219 -2.168 -6.316 1 98.69 67 ALA B C 1
ATOM 1601 O O . ALA B 1 67 ? -13.305 -2.775 -6.887 1 98.69 67 ALA B O 1
ATOM 1602 N N . ARG B 1 68 ? -15.164 -1.587 -7.016 1 98.44 68 ARG B N 1
ATOM 1603 C CA . ARG B 1 68 ? -15.289 -1.726 -8.461 1 98.44 68 ARG B CA 1
ATOM 1604 C C . ARG B 1 68 ? -15.5 -0.369 -9.125 1 98.44 68 ARG B C 1
ATOM 1606 O O . ARG B 1 68 ? -15.938 0.583 -8.477 1 98.44 68 ARG B O 1
ATOM 1613 N N . PHE B 1 69 ? -15.109 -0.378 -10.414 1 98.5 69 PHE B N 1
ATOM 1614 C CA . PHE B 1 69 ? -15.305 0.834 -11.203 1 98.5 69 PHE B CA 1
ATOM 1615 C C . PHE B 1 69 ? -16.766 1.29 -11.148 1 98.5 69 PHE B C 1
ATOM 1617 O O . PHE B 1 69 ? -17.672 0.47 -11.234 1 98.5 69 PHE B O 1
ATOM 1624 N N . GLY B 1 70 ? -16.891 2.654 -10.992 1 96.81 70 GLY B N 1
ATOM 1625 C CA . GLY B 1 70 ? -18.219 3.234 -10.945 1 96.81 70 GLY B CA 1
ATOM 1626 C C . GLY B 1 70 ? -18.75 3.398 -9.539 1 96.81 70 GLY B C 1
ATOM 1627 O O . GLY B 1 70 ? -19.719 4.141 -9.312 1 96.81 70 GLY B O 1
ATOM 1628 N N . GLU B 1 71 ? -18.234 2.691 -8.594 1 98.44 71 GLU B N 1
ATOM 1629 C CA . GLU B 1 71 ? -18.641 2.805 -7.195 1 98.44 71 GLU B CA 1
ATOM 1630 C C . GLU B 1 71 ? -18.016 4.023 -6.531 1 98.44 71 GLU B C 1
ATOM 1632 O O . GLU B 1 71 ? -17.047 4.594 -7.051 1 98.44 71 GLU B O 1
ATOM 1637 N N . GLU B 1 72 ? -18.656 4.461 -5.488 1 98.62 72 GLU B N 1
ATOM 1638 C CA . GLU B 1 72 ? -18.078 5.43 -4.566 1 98.62 72 GLU B CA 1
ATOM 1639 C C . GLU B 1 72 ? -17.656 4.766 -3.256 1 98.62 72 GLU B C 1
ATOM 1641 O O . GLU B 1 72 ? -18.422 3.982 -2.684 1 98.62 72 GLU B O 1
ATOM 1646 N N . VAL B 1 73 ? -16.422 5.086 -2.846 1 98.75 73 VAL B N 1
ATOM 1647 C CA . VAL B 1 73 ? -15.992 4.539 -1.564 1 98.75 73 VAL B CA 1
ATOM 1648 C C . VAL B 1 73 ? -15.914 5.652 -0.523 1 98.75 73 VAL B C 1
ATOM 1650 O O . VAL B 1 73 ? -15.641 6.809 -0.86 1 98.75 73 VAL B O 1
ATOM 1653 N N . LEU B 1 74 ? -16.219 5.289 0.698 1 98.88 74 LEU B N 1
ATOM 1654 C CA . LEU B 1 74 ? -16.109 6.164 1.86 1 98.88 74 LEU B CA 1
ATOM 1655 C C . LEU B 1 74 ? -14.914 5.77 2.725 1 98.88 74 LEU B C 1
ATOM 1657 O O . LEU B 1 74 ? -14.805 4.617 3.15 1 98.88 74 LEU B O 1
ATOM 1661 N N . VAL B 1 75 ? -14.039 6.707 2.92 1 98.94 75 VAL B N 1
ATOM 1662 C CA . VAL B 1 75 ? -12.898 6.449 3.791 1 98.94 75 VAL B CA 1
ATOM 1663 C C . VAL B 1 75 ? -13.07 7.199 5.109 1 98.94 75 VAL B C 1
ATOM 1665 O O . VAL B 1 75 ? -13.125 8.43 5.129 1 98.94 75 VAL B O 1
ATOM 1668 N N . ARG B 1 76 ? -13.188 6.422 6.152 1 98.75 76 ARG B N 1
ATOM 1669 C CA . ARG B 1 76 ? -13.219 6.98 7.5 1 98.75 76 ARG B CA 1
ATOM 1670 C C . ARG B 1 76 ? -11.812 7.059 8.086 1 98.75 76 ARG B C 1
ATOM 1672 O O . ARG B 1 76 ? -11.102 6.051 8.156 1 98.75 76 ARG B O 1
ATOM 1679 N N . THR B 1 77 ? -11.469 8.219 8.547 1 98.5 77 THR B N 1
ATOM 1680 C CA . THR B 1 77 ? -10.117 8.461 9.031 1 98.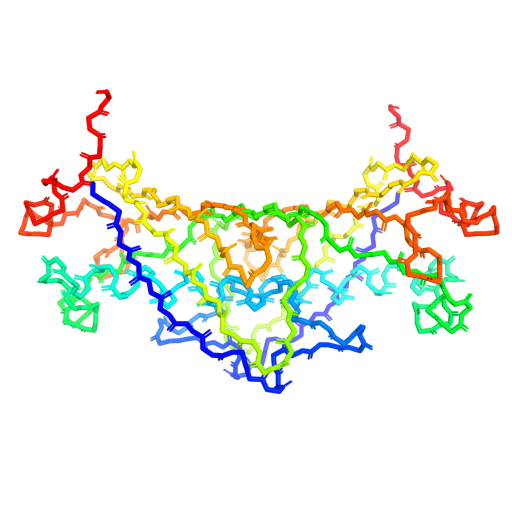5 77 THR B CA 1
ATOM 1681 C C . THR B 1 77 ? -10.141 8.961 10.477 1 98.5 77 THR B C 1
ATOM 1683 O O . THR B 1 77 ? -10.953 9.812 10.828 1 98.5 77 THR B O 1
ATOM 1686 N N . ARG B 1 78 ? -9.281 8.391 11.258 1 97.69 78 ARG B N 1
ATOM 1687 C CA . ARG B 1 78 ? -9.102 8.875 12.617 1 97.69 78 ARG B CA 1
ATOM 1688 C C . ARG B 1 78 ? -7.617 8.992 12.969 1 97.69 78 ARG B C 1
ATOM 1690 O O . ARG B 1 78 ? -6.809 8.172 12.531 1 97.69 78 ARG B O 1
ATOM 1697 N N . LEU B 1 79 ? -7.266 10.008 13.734 1 98.06 79 LEU B N 1
ATOM 1698 C CA . LEU B 1 79 ? -5.941 10.109 14.336 1 98.06 79 LEU B CA 1
ATOM 1699 C C . LEU B 1 79 ? -5.84 9.242 15.578 1 98.06 79 LEU B C 1
ATOM 1701 O O . LEU B 1 79 ? -6.254 9.648 16.672 1 98.06 79 LEU B O 1
ATOM 1705 N N . ALA B 1 80 ? -5.223 8.094 15.445 1 97.5 80 ALA B N 1
ATOM 1706 C CA . ALA B 1 80 ? -5.266 7.062 16.484 1 97.5 80 ALA B CA 1
ATOM 1707 C C . ALA B 1 80 ? -4.215 7.316 17.547 1 97.5 80 ALA B C 1
ATOM 1709 O O . ALA B 1 80 ? -4.414 6.973 18.719 1 97.5 80 ALA B O 1
ATOM 1710 N N . GLU B 1 81 ? -3.086 7.77 17.172 1 97.12 81 GLU B N 1
ATOM 1711 C CA . GLU B 1 81 ? -1.982 8.07 18.078 1 97.12 81 GLU B CA 1
ATOM 1712 C C . GLU B 1 81 ? -1.286 9.367 17.688 1 97.12 81 GLU B C 1
ATOM 1714 O O . GLU B 1 81 ? -1.172 9.688 16.5 1 97.12 81 GLU B O 1
ATOM 1719 N N . LEU B 1 82 ? -0.829 10.078 18.641 1 97.44 82 LEU B N 1
ATOM 1720 C CA . LEU B 1 82 ? -0.074 11.312 18.469 1 97.44 82 LEU B CA 1
ATOM 1721 C C . LEU B 1 82 ? 1.028 11.43 19.516 1 97.44 82 LEU B C 1
ATOM 1723 O O . LEU B 1 82 ? 0.756 11.367 20.719 1 97.44 82 LEU B O 1
ATOM 1727 N N . SER B 1 83 ? 2.166 11.453 19.094 1 96.75 83 SER B N 1
ATOM 1728 C CA . SER B 1 83 ? 3.305 11.734 19.969 1 96.75 83 SER B CA 1
ATOM 1729 C C . SER B 1 83 ? 4.016 13.016 19.547 1 96.75 83 SER B C 1
ATOM 1731 O O . SER B 1 83 ? 3.545 13.734 18.656 1 96.75 83 SER B O 1
ATOM 1733 N N . SER B 1 84 ? 5.184 13.297 20.203 1 97.06 84 SER B N 1
ATOM 1734 C CA . SER B 1 84 ? 5.93 14.5 19.875 1 97.06 84 SER B CA 1
ATOM 1735 C C . SER B 1 84 ? 6.645 14.352 18.531 1 97.06 84 SER B C 1
ATOM 1737 O O . SER B 1 84 ? 7.078 15.344 17.938 1 97.06 84 SER B O 1
ATOM 1739 N N . ARG B 1 85 ? 6.75 13.094 18.031 1 98.12 85 ARG B N 1
ATOM 1740 C CA . ARG B 1 85 ? 7.555 12.914 16.828 1 98.12 85 ARG B CA 1
ATOM 1741 C C . ARG B 1 85 ? 6.816 12.078 15.789 1 98.12 85 ARG B C 1
ATOM 1743 O O . ARG B 1 85 ? 7.312 11.867 14.68 1 98.12 85 ARG B O 1
ATOM 1750 N N . SER B 1 86 ? 5.645 11.539 16.188 1 97.81 86 SER B N 1
ATOM 1751 C CA . SER B 1 86 ? 5.008 10.578 15.281 1 97.81 86 SER B CA 1
ATOM 1752 C C . SER B 1 86 ? 3.488 10.672 15.359 1 97.81 86 SER B C 1
ATOM 1754 O O . SER B 1 86 ? 2.941 11.18 16.344 1 97.81 86 SER B O 1
ATOM 1756 N N . LEU B 1 87 ? 2.877 10.234 14.266 1 97.62 87 LEU B N 1
ATOM 1757 C CA . LEU B 1 87 ? 1.431 10.094 14.125 1 97.62 87 LEU B CA 1
ATOM 1758 C C . LEU B 1 87 ? 1.063 8.703 13.617 1 97.62 87 LEU B C 1
ATOM 1760 O O . LEU B 1 87 ? 1.763 8.141 12.773 1 97.62 87 LEU B O 1
ATOM 1764 N N . ARG B 1 88 ? -0.075 8.242 14.133 1 98.44 88 ARG B N 1
ATOM 1765 C CA . ARG B 1 88 ? -0.688 7.059 13.539 1 98.44 88 ARG B CA 1
ATOM 1766 C C . ARG B 1 88 ? -2.143 7.324 13.164 1 98.44 88 ARG B C 1
ATOM 1768 O O . ARG B 1 88 ? -2.936 7.758 14 1 98.44 88 ARG B O 1
ATOM 1775 N N . PHE B 1 89 ? -2.461 7.07 11.953 1 98.56 89 PHE B N 1
ATOM 1776 C CA . PHE B 1 89 ? -3.838 7.156 11.484 1 98.56 89 PHE B CA 1
ATOM 1777 C C . PHE B 1 89 ? -4.438 5.766 11.312 1 98.56 89 PHE B C 1
ATOM 1779 O O . PHE B 1 89 ? -3.748 4.832 10.898 1 98.56 89 PHE B O 1
ATOM 1786 N N . ALA B 1 90 ? -5.695 5.656 11.617 1 98.75 90 ALA B N 1
ATOM 1787 C CA . ALA B 1 90 ? -6.484 4.457 11.352 1 98.75 90 ALA B CA 1
ATOM 1788 C C . ALA B 1 90 ? -7.57 4.738 10.312 1 98.75 90 ALA B C 1
ATOM 1790 O O . ALA B 1 90 ? -8.156 5.824 10.297 1 98.75 90 ALA B O 1
ATOM 1791 N N . TYR B 1 91 ? -7.855 3.73 9.531 1 98.81 91 TYR B N 1
ATOM 1792 C CA . TYR B 1 91 ? -8.758 3.936 8.406 1 98.81 91 TYR B CA 1
ATOM 1793 C C . TYR B 1 91 ? -9.758 2.791 8.289 1 98.81 91 TYR B C 1
ATOM 1795 O O . TYR B 1 91 ? -9.43 1.639 8.578 1 98.81 91 TYR B O 1
ATOM 1803 N N . ARG B 1 92 ? -10.898 3.107 7.859 1 98.88 92 ARG B N 1
ATOM 1804 C CA . ARG B 1 92 ? -11.867 2.17 7.301 1 98.88 92 ARG B CA 1
ATOM 1805 C C . ARG B 1 92 ? -12.328 2.619 5.918 1 98.88 92 ARG B C 1
ATOM 1807 O O . ARG B 1 92 ? -12.758 3.758 5.742 1 98.88 92 ARG B O 1
ATOM 1814 N N . VAL B 1 93 ? -12.156 1.816 4.945 1 98.94 93 VAL B N 1
ATOM 1815 C CA . VAL B 1 93 ? -12.648 2.057 3.596 1 98.94 93 VAL B CA 1
ATOM 1816 C C . VAL B 1 93 ? -13.938 1.265 3.367 1 98.94 93 VAL B C 1
ATOM 1818 O O . VAL B 1 93 ? -13.938 0.036 3.465 1 98.94 93 VAL B O 1
ATOM 1821 N N . GLU B 1 94 ? -14.953 1.959 2.992 1 98.94 94 GLU B N 1
ATOM 1822 C CA . GLU B 1 94 ? -16.266 1.321 2.887 1 98.94 94 GLU B CA 1
ATOM 1823 C C . GLU B 1 94 ? -16.875 1.549 1.509 1 98.94 94 GLU B C 1
ATOM 1825 O O . GLU B 1 94 ? -16.734 2.625 0.925 1 98.94 94 GLU B O 1
ATOM 1830 N N . GLY B 1 95 ? -17.516 0.545 0.988 1 98.5 95 GLY B N 1
ATOM 1831 C CA . GLY B 1 95 ? -18.281 0.644 -0.241 1 98.5 95 GLY B CA 1
ATOM 1832 C C . GLY B 1 95 ? -19.781 0.574 -0.014 1 98.5 95 GLY B C 1
ATOM 1833 O O . GLY B 1 95 ? -20.25 0.705 1.119 1 98.5 95 GLY B O 1
ATOM 1834 N N . PRO B 1 96 ? -20.516 0.449 -1.116 1 97.25 96 PRO B N 1
ATOM 1835 C CA . PRO B 1 96 ? -21.969 0.422 -1.024 1 97.25 96 PRO B CA 1
ATOM 1836 C C . PRO B 1 96 ? -22.484 -0.743 -0.184 1 97.25 96 PRO B C 1
ATOM 1838 O O . PRO B 1 96 ? -23.547 -0.638 0.438 1 97.25 96 PRO B O 1
ATOM 1841 N N . LYS B 1 97 ? -21.766 -1.818 -0.131 1 96.94 97 LYS B N 1
ATOM 1842 C CA . LYS B 1 97 ? -22.266 -3.018 0.528 1 96.94 97 LYS B CA 1
ATOM 1843 C C . LYS B 1 97 ? -21.562 -3.252 1.862 1 96.94 97 LYS B C 1
ATOM 1845 O O . LYS B 1 97 ? -21.75 -4.297 2.49 1 96.94 97 LYS B O 1
ATOM 1850 N N . GLY B 1 98 ? -20.703 -2.314 2.234 1 98.12 98 GLY B N 1
ATOM 1851 C CA . GLY B 1 98 ? -20.062 -2.473 3.531 1 98.12 98 GLY B CA 1
ATOM 1852 C C . GLY B 1 98 ? -18.562 -2.27 3.484 1 98.12 98 GLY B C 1
ATOM 1853 O O . GLY B 1 98 ? -18.047 -1.566 2.609 1 98.12 98 GLY B O 1
ATOM 1854 N N . LEU B 1 99 ? -17.891 -2.902 4.523 1 98.88 99 LEU B N 1
ATOM 1855 C CA . LEU B 1 99 ? -16.453 -2.701 4.711 1 98.88 99 LEU B CA 1
ATOM 1856 C C . LEU B 1 99 ? -15.656 -3.355 3.584 1 98.88 99 LEU B C 1
ATOM 1858 O O . LEU B 1 99 ? -15.844 -4.539 3.293 1 98.88 99 LEU B O 1
ATOM 1862 N N . LEU B 1 100 ? -14.805 -2.586 2.943 1 98.94 100 LEU B N 1
ATOM 1863 C CA . LEU B 1 100 ? -13.945 -3.074 1.873 1 98.94 100 LEU B CA 1
ATOM 1864 C C . LEU B 1 100 ? -12.539 -3.361 2.395 1 98.94 100 LEU B C 1
ATOM 1866 O O . LEU B 1 100 ? -11.922 -4.359 2.018 1 98.94 100 LEU B O 1
ATOM 1870 N N . ALA B 1 101 ? -12.023 -2.514 3.238 1 98.94 101 ALA B N 1
ATOM 1871 C CA . ALA B 1 101 ? -10.68 -2.623 3.789 1 98.94 101 ALA B CA 1
ATOM 1872 C C . ALA B 1 101 ? -10.539 -1.804 5.07 1 98.94 101 ALA B C 1
ATOM 1874 O O . ALA B 1 101 ? -11.312 -0.874 5.305 1 98.94 101 ALA B O 1
ATOM 1875 N N . GLU B 1 102 ? -9.602 -2.131 5.867 1 98.94 102 GLU B N 1
ATOM 1876 C CA . GLU B 1 102 ? -9.18 -1.354 7.031 1 98.94 102 GLU B CA 1
ATOM 1877 C C . GLU B 1 102 ? -7.66 -1.351 7.168 1 98.94 102 GLU B C 1
ATOM 1879 O O . GLU B 1 102 ? -6.984 -2.256 6.676 1 98.94 102 GLU B O 1
ATOM 1884 N N . GLY B 1 103 ? -7.207 -0.345 7.793 1 98.75 103 GLY B N 1
ATOM 1885 C CA . GLY B 1 103 ? -5.758 -0.28 7.887 1 98.75 103 GLY B CA 1
ATOM 1886 C C . GLY B 1 103 ? -5.262 0.912 8.688 1 98.75 103 GLY B C 1
ATOM 1887 O O . GLY B 1 103 ? -6.023 1.514 9.445 1 98.75 103 GLY B O 1
ATOM 1888 N N . PHE B 1 104 ? -3.898 1.121 8.57 1 98.94 104 PHE B N 1
ATOM 1889 C CA . PHE B 1 104 ? -3.268 2.23 9.273 1 98.94 104 PHE B CA 1
ATOM 1890 C C . PHE B 1 104 ? -2.012 2.689 8.539 1 98.94 104 PHE B C 1
ATOM 1892 O O . PHE B 1 104 ? -1.465 1.958 7.715 1 98.94 104 PHE B O 1
ATOM 1899 N N . THR B 1 105 ? -1.644 3.891 8.781 1 98.88 105 THR B N 1
ATOM 1900 C CA . THR B 1 105 ? -0.323 4.414 8.453 1 98.88 105 THR B CA 1
ATOM 1901 C C . THR B 1 105 ? 0.323 5.066 9.672 1 98.88 105 THR B C 1
ATOM 1903 O O . THR B 1 105 ? -0.364 5.68 10.492 1 98.88 105 THR B O 1
ATOM 1906 N N . ARG B 1 106 ? 1.606 4.895 9.773 1 98.88 106 ARG B N 1
ATOM 1907 C CA . ARG B 1 106 ? 2.408 5.613 10.766 1 98.88 106 ARG B CA 1
ATOM 1908 C C . ARG B 1 106 ? 3.363 6.59 10.086 1 98.88 106 ARG B C 1
ATOM 1910 O O . ARG B 1 106 ? 3.936 6.281 9.039 1 98.88 106 ARG B O 1
ATOM 1917 N N . HIS B 1 107 ? 3.539 7.672 10.719 1 98.75 107 HIS B N 1
ATOM 1918 C CA . HIS B 1 107 ? 4.336 8.75 10.148 1 98.75 107 HIS B CA 1
ATOM 1919 C C . HIS B 1 107 ? 5.332 9.297 11.164 1 98.75 107 HIS B C 1
ATOM 1921 O O . HIS B 1 107 ? 5.008 9.422 12.352 1 98.75 107 HIS B O 1
ATOM 1927 N N . LEU B 1 108 ? 6.438 9.633 10.672 1 98.56 108 LEU B N 1
ATOM 1928 C CA . LEU B 1 108 ? 7.391 10.422 11.453 1 98.56 108 LEU B CA 1
ATOM 1929 C C . LEU B 1 108 ? 7.461 11.852 10.945 1 98.56 108 LEU B C 1
ATOM 1931 O O . LEU B 1 108 ? 7.211 12.117 9.766 1 98.56 108 LEU B O 1
ATOM 1935 N N . CYS B 1 109 ? 7.824 12.727 11.812 1 98.69 109 CYS B N 1
ATOM 1936 C CA . CYS B 1 109 ? 7.949 14.125 11.43 1 98.69 109 CYS B CA 1
ATOM 1937 C C . CYS B 1 109 ? 9.367 14.445 10.969 1 98.69 109 CYS B C 1
ATOM 1939 O O . CYS B 1 109 ? 10.336 14.031 11.602 1 98.69 109 CYS B O 1
ATOM 1941 N N . GLN B 1 110 ? 9.422 15.078 9.898 1 98 110 GLN B N 1
ATOM 1942 C CA . GLN B 1 110 ? 10.68 15.633 9.414 1 98 110 GLN B CA 1
ATOM 1943 C C . GLN B 1 110 ? 10.578 17.141 9.195 1 98 110 GLN B C 1
ATOM 1945 O O . GLN B 1 110 ? 9.562 17.641 8.695 1 98 110 GLN B O 1
ATOM 1950 N N . VAL B 1 111 ? 11.609 17.875 9.633 1 97.38 111 VAL B N 1
ATOM 1951 C CA . VAL B 1 111 ? 11.727 19.297 9.352 1 97.38 111 VAL B CA 1
ATOM 1952 C C . VAL B 1 111 ? 13 19.578 8.555 1 97.38 111 VAL B C 1
ATOM 1954 O O . VAL B 1 111 ? 14.102 19.219 8.984 1 97.38 111 VAL B O 1
ATOM 1957 N N . GLU B 1 112 ? 12.852 20.094 7.434 1 93.06 112 GLU B N 1
ATOM 1958 C CA . GLU B 1 112 ? 13.961 20.391 6.535 1 93.06 112 GLU B CA 1
ATOM 1959 C C . GLU B 1 112 ? 14.797 19.141 6.266 1 93.06 112 GLU B C 1
ATOM 1961 O O . GLU B 1 112 ? 16.031 19.172 6.359 1 93.06 112 GLU B O 1
ATOM 1966 N N . GLY B 1 113 ? 14.102 18.047 6.184 1 90.12 113 GLY B N 1
ATOM 1967 C CA . GLY B 1 113 ? 14.727 16.812 5.746 1 90.12 113 GLY B CA 1
ATOM 1968 C C . GLY B 1 113 ? 15.32 16 6.883 1 90.12 113 GLY B C 1
ATOM 1969 O O . GLY B 1 113 ? 15.922 14.953 6.66 1 90.12 113 GLY B O 1
ATOM 1970 N N . ARG B 1 114 ? 15.141 16.516 8.086 1 95.19 114 ARG B N 1
ATOM 1971 C CA . ARG B 1 114 ? 15.695 15.836 9.25 1 95.19 114 ARG B CA 1
ATOM 1972 C C . ARG B 1 114 ? 14.594 15.438 10.227 1 95.19 114 ARG B C 1
ATOM 1974 O O . ARG B 1 114 ? 13.586 16.141 10.359 1 95.19 114 ARG B O 1
ATOM 1981 N N . ALA B 1 115 ? 14.891 14.273 10.859 1 97 115 ALA B N 1
ATOM 1982 C CA . ALA B 1 115 ? 13.969 13.875 11.922 1 97 115 ALA B CA 1
ATOM 1983 C C . ALA B 1 115 ? 13.812 14.984 12.961 1 97 115 ALA B C 1
ATOM 1985 O O . ALA B 1 115 ? 14.805 15.602 13.375 1 97 115 ALA B O 1
ATOM 1986 N N . ALA B 1 116 ? 12.578 15.219 13.336 1 98.31 116 ALA B N 1
ATOM 1987 C CA . ALA B 1 116 ? 12.336 16.344 14.242 1 98.31 116 ALA B CA 1
ATOM 1988 C C . ALA B 1 116 ? 11.055 16.109 15.047 1 98.31 116 ALA B C 1
ATOM 1990 O O . ALA B 1 116 ? 10.266 15.219 14.742 1 98.31 116 ALA B O 1
ATOM 1991 N N . ARG B 1 117 ? 10.906 16.891 16.062 1 98.25 117 ARG B N 1
ATOM 1992 C CA . ARG B 1 117 ? 9.625 17 16.75 1 98.25 117 ARG B CA 1
ATOM 1993 C C . ARG B 1 117 ? 8.602 17.75 15.898 1 98.25 117 ARG B C 1
ATOM 1995 O O . ARG B 1 117 ? 8.969 18.641 15.133 1 98.25 117 ARG B O 1
ATOM 2002 N N . ILE B 1 118 ? 7.414 17.344 16.125 1 98.38 118 ILE B N 1
ATOM 2003 C CA . ILE B 1 118 ? 6.332 18.062 15.469 1 98.38 118 ILE B CA 1
ATOM 2004 C C . ILE B 1 118 ? 6.246 19.5 16.016 1 98.38 118 ILE B C 1
ATOM 2006 O O . ILE B 1 118 ? 6.16 19.688 17.234 1 98.38 118 ILE B O 1
ATOM 2010 N N . PRO B 1 119 ? 6.289 20.469 15.086 1 98.12 119 PRO B N 1
ATOM 2011 C CA . PRO B 1 119 ? 6.168 21.859 15.57 1 98.12 119 PRO B CA 1
ATOM 2012 C C . PRO B 1 119 ? 4.926 22.062 16.438 1 98.12 119 PRO B C 1
ATOM 2014 O O . PRO B 1 119 ? 3.857 21.531 16.125 1 98.12 119 PRO B O 1
ATOM 2017 N N . GLU B 1 120 ? 5.047 22.891 17.406 1 97.44 120 GLU B N 1
ATOM 2018 C CA . GLU B 1 120 ? 4.004 23.094 18.406 1 97.44 120 GLU B CA 1
ATOM 2019 C C . GLU B 1 120 ? 2.705 23.562 17.766 1 97.44 120 GLU B C 1
ATOM 2021 O O . GLU B 1 120 ? 1.618 23.141 18.156 1 97.44 120 GLU B O 1
ATOM 2026 N N . ALA B 1 121 ? 2.812 24.422 16.812 1 96.94 121 ALA B N 1
ATOM 2027 C CA . ALA B 1 121 ? 1.634 24.953 16.141 1 96.94 121 ALA B CA 1
ATOM 2028 C C . ALA B 1 121 ? 0.815 23.844 15.492 1 96.94 121 ALA B C 1
ATOM 2030 O O . ALA B 1 121 ? -0.416 23.906 15.461 1 96.94 121 ALA B O 1
ATOM 2031 N N . ILE B 1 122 ? 1.492 22.844 14.984 1 97.75 122 ILE B N 1
ATOM 2032 C CA . ILE B 1 122 ? 0.83 21.719 14.352 1 97.75 122 ILE B CA 1
ATOM 2033 C C . ILE B 1 122 ? 0.278 20.781 15.422 1 97.75 122 ILE B C 1
ATOM 2035 O O . ILE B 1 122 ? -0.872 20.344 15.336 1 97.75 122 ILE B O 1
ATOM 2039 N N . LEU B 1 123 ? 1.071 20.516 16.406 1 96.69 123 LEU B N 1
ATOM 2040 C CA . LEU B 1 123 ? 0.668 19.641 17.5 1 96.69 123 LEU B CA 1
ATOM 2041 C C . LEU B 1 123 ? -0.604 20.156 18.172 1 96.69 123 LEU B C 1
ATOM 2043 O O . LEU B 1 123 ? -1.515 19.375 18.469 1 96.69 123 LEU B O 1
ATOM 2047 N N . GLN B 1 124 ? -0.676 21.406 18.391 1 95.25 124 GLN B N 1
ATOM 2048 C CA . GLN B 1 124 ? -1.81 22.016 19.062 1 95.25 124 GLN B CA 1
ATOM 2049 C C . GLN B 1 124 ? -3.092 21.859 18.25 1 95.25 124 GLN B C 1
ATOM 2051 O O . GLN B 1 124 ? -4.176 21.703 18.828 1 95.25 124 GLN B O 1
ATOM 2056 N N . ARG B 1 125 ? -2.975 21.891 16.969 1 95.38 125 ARG B N 1
ATOM 2057 C CA . ARG B 1 125 ? -4.137 21.75 16.109 1 95.38 125 ARG B CA 1
ATOM 2058 C C . ARG B 1 125 ? -4.613 20.297 16.078 1 95.38 125 ARG B C 1
ATOM 2060 O O . ARG B 1 125 ? -5.805 20.031 15.898 1 95.38 125 ARG B O 1
ATOM 2067 N N . LEU B 1 126 ? -3.664 19.359 16.266 1 96.69 126 LEU B N 1
ATOM 2068 C CA . LEU B 1 126 ? -3.977 17.938 16.125 1 96.69 126 LEU B CA 1
ATOM 2069 C C . LEU B 1 126 ? -4.469 17.359 17.438 1 96.69 126 LEU B C 1
ATOM 2071 O O . LEU B 1 126 ? -5.262 16.406 17.453 1 96.69 126 LEU B O 1
ATOM 2075 N N . ARG B 1 127 ? -4.094 17.859 18.531 1 94.75 127 ARG B N 1
ATOM 2076 C CA . ARG B 1 127 ? -4.301 17.297 19.859 1 94.75 127 ARG B CA 1
ATOM 2077 C C . ARG B 1 127 ? -5.785 17.078 20.141 1 94.75 127 ARG B C 1
ATOM 2079 O O . ARG B 1 127 ? -6.176 16.031 20.656 1 94.75 127 ARG B O 1
ATOM 2086 N N . PRO B 1 128 ? -6.672 17.984 19.766 1 94.5 128 PRO B N 1
ATOM 2087 C CA . PRO B 1 128 ? -8.094 17.812 20.062 1 94.5 128 PRO B CA 1
ATOM 2088 C C . PRO B 1 128 ? -8.703 16.609 19.328 1 94.5 128 PRO B C 1
ATOM 2090 O O . PRO B 1 128 ? -9.805 16.172 19.656 1 94.5 128 PRO B O 1
ATOM 2093 N N . TYR B 1 129 ? -8.016 16.109 18.391 1 94.12 129 TYR B N 1
ATOM 2094 C CA . TYR B 1 129 ? -8.609 15.086 17.531 1 94.12 129 TYR B CA 1
ATOM 2095 C C . TYR B 1 129 ? -8.047 13.711 17.859 1 94.12 129 TYR B C 1
ATOM 2097 O O . TYR B 1 129 ? -8.398 12.719 17.219 1 94.12 129 TYR B O 1
ATOM 2105 N N . THR B 1 130 ? -7.086 13.648 18.781 1 88.44 130 THR B N 1
ATOM 2106 C CA . THR B 1 130 ? -6.562 12.359 19.203 1 88.44 130 THR B CA 1
ATOM 2107 C C . THR B 1 130 ? -7.527 11.672 20.172 1 88.44 130 THR B C 1
ATOM 2109 O O . THR B 1 130 ? -8.188 12.336 20.969 1 88.44 130 THR B O 1
ATOM 2112 N N . MET B 1 131 ? -8.031 10.523 19.781 1 71.5 131 MET B N 1
ATOM 2113 C CA . MET B 1 131 ? -8.891 9.828 20.734 1 71.5 131 MET B CA 1
ATOM 2114 C C . MET B 1 131 ? -8.094 9.367 21.938 1 71.5 131 MET B C 1
ATOM 2116 O O . MET B 1 131 ? -6.938 8.969 21.812 1 71.5 131 MET B O 1
ATOM 2120 N N . GLY B 1 132 ? -8.047 10.117 23.188 1 54.91 132 GLY B N 1
ATOM 2121 C CA . GLY B 1 132 ? -7.488 9.742 24.484 1 54.91 132 GLY B CA 1
ATOM 2122 C C . GLY B 1 132 ? -7.207 8.258 24.609 1 54.91 132 GLY B C 1
ATOM 2123 O O . GLY B 1 132 ? -7.797 7.445 23.891 1 54.91 132 GLY B O 1
ATOM 2124 N N . PRO B 1 133 ? -6.039 7.91 25.172 1 43.09 133 PRO B N 1
ATOM 2125 C CA . PRO B 1 133 ? -6.266 6.566 25.719 1 43.09 133 PRO B CA 1
ATOM 2126 C C . PRO B 1 133 ? -7.656 6.41 26.328 1 43.09 133 PRO B C 1
ATOM 2128 O O . PRO B 1 133 ? -8.281 7.398 26.719 1 43.09 133 PRO B O 1
#

Radius of gyration: 19.35 Å; Cα contacts (8 Å, |Δi|>4): 560; chains: 2; bounding box: 45×55×43 Å

Secondary structure (DSSP, 8-state):
-EEEEEEEPPGGGB-TTSSB-HHHHHHHHHHHHHHHHHHTT--HHHHHHTTEE--EEEEEEEE-S---TT-EEEEEEEEEEE-SSEEEEEEEEEETTEEEEEEEEEEE-EETTEE-PPPHHHHHHHGGGS---/-EEEEEEEPPGGGB-TTSSB-HHHHHHHHHHHHHHHHHHTT--HHHHHHTTEE--EEEEEEEE-S---TT-EEEEEEEEEEE-SSEEEEEEEEEETTEEEEEEEEEEE-EETTEE-PPPHHHHHHHGGGB---

InterPro domains:
  IPR006684 Acyl-CoA thioester hydrolase YbgC/YbaW family [PIRSF003230] (2-129)
  IPR006684 Acyl-CoA thioester hydrolase YbgC/YbaW family [TIGR00051] (6-110)
  IPR029069 HotDog domain superfamily [SSF54637] (1-129)
  IPR050563 4-hydroxybenzoyl-CoA thioesterase [PTHR31793] (4-127)

Solvent-accessible surface area (backbone atoms only — not comparable to full-atom values): 13862 Å² total; per-residue (Å²): 90,78,37,82,35,81,44,72,43,49,72,86,46,40,42,98,85,61,26,49,36,76,42,50,52,50,52,50,50,50,54,33,51,45,51,43,33,40,74,60,74,43,43,51,73,61,46,44,72,72,39,40,46,63,56,71,37,31,41,39,40,39,49,73,43,84,52,42,70,79,41,55,35,38,31,38,35,31,42,62,43,76,59,64,41,37,41,28,38,36,40,37,34,27,42,93,89,39,70,22,31,39,36,36,42,30,26,40,27,26,44,76,88,32,84,35,65,54,54,64,78,57,46,64,55,48,54,83,34,40,56,68,131,90,78,39,80,34,82,44,71,45,49,72,88,47,40,40,97,87,62,25,49,35,76,40,49,51,50,50,51,49,49,54,33,51,46,51,46,32,40,74,60,72,44,43,51,73,61,45,42,73,73,39,41,44,63,55,73,37,30,40,38,40,39,47,73,43,85,52,41,68,78,41,55,36,39,32,38,36,31,42,61,44,76,59,65,42,36,41,28,38,37,39,39,34,27,44,92,89,40,70,22,31,38,36,37,40,30,26,39,27,24,46,76,88,33,84,34,64,53,56,64,76,58,46,65,56,48,53,82,34,40,55,68,133

Sequence (266 aa):
MEHLTRIKVRYAETDQMGVVHHSVYAVYLEAARVDFLEGVGLPYHEVEARGVFFPVVELGLTFRAPARFGEEVLVRTRLAELSSRSLRFAYRVEGPKGLLAEGFTRHLCQVEGRAARIPEAILQRLRPYTMGPMEHLTRIKVRYAETDQMGVVHHSVYAVYLEAARVDFLEGVGLPYHEVEARGVFFPVVELGLTFRAPARFGEEVLVRTRLAELSSRSLRFAYRVEGPKGLLAEGFTRHLCQVEGRAARIPEAILQRLRPYTMGP